Protein AF-A0A960X990-F1 (afdb_monomer_lite)

Sequence (359 aa):
MTSNTTTTAERGLFFRLLLGPISLMGSLSLLILKTPENFFLAPFVMVLGMGLTAFFRLKGLLSSLVLLSALVVYRMLFSDAGSLWFFGAVFTVALSYVITLLTLEDVQEKFSDVKDALFDSFKEKEEKIFEVQEALKSQEKVLELSRVELVSETSKLKSLEAQFSKLSEEKKALEKAFHDRELSLKAWQDKAERFEREKKLETSKLEELYPLIERLEREKDLFENTVSRIQAELEQVQMELEQSQTELKAEKAKPAPEFKPEPAPEEPPKSESEWRRLWGMHRQLREQFEMKSSQLDQARKDLFTYQEEAATLKIALTELESEPAPELKVLTQELESLYKKIDDQEQEIEKLEALVKMD

Secondary structure (DSSP, 8-state):
---SSHHHHHHHHHHHHHHHHHHHHHHHHHHHHH-GGGTTHHHHHHHHHHHHHHHHHHHHHHHHHHHHHHHHHHHHHH--S-HHHHHHHHHHHHHHHHHHHHHHHHHHHHHHHHHHHHHHHHHHHHHHHHHHHHHHHHHHHHHHHHHHHHHHHHHHHHHHHHHHHHHHHHHHHHHHHHHHHHHHHHHHHHHHHHHHHHHHHHHHHHHHHHHHHHHHHHHHHHHHHHHHHHHHHHHHHHHHHHHHHHHHHHHTTS---------------SSHHHHHHHHHHHHHHHHHHHHHHHHHHHHHHHHHHHHHHHHHHHHHHHHHHHS--HHHHHHHHHHHHHHHHHHHHHHHHHHHHHHHTT-

Foldseek 3Di:
DPPDPVVVVVVVLVCLLVPLVVLLVVLLVVCCVPDVPPNPPPNVLLVQLLVLCVPVPPVSLVVSVVSLVVVLVVCVVPDPPDSVVSVVSSVSSSVSSVSNSVSVVVVVVVVVVVVVVVVVVVVVVVVVVVVVVVVVVVVVVVVVVVVVVVVVVVVVVVVVVVVVVVVVVVVVVVVVVVVVVVVVVVVVVVVVVVVVVVVVVVVVVVVVVVVVVVVVVVVVVVVVVVVVVVVVVVVVVVVVVVVVVVVVVVVVPDDDDDDDDDDDPPDDPPDPVVVVVVVVVVVVVVVVVVVVVVVVVVVVVVVVVVVVVVVVVVVVVCVPVVDPPVVVVVVVVVVVVVVVVVVVVVVVVVVVVVVVVVD

pLDDT: mean 86.55, std 14.23, range [29.98, 97.69]

Radius of gyration: 81.34 Å; chains: 1; bounding box: 150×45×220 Å

Structure (mmCIF, N/CA/C/O backbone):
data_AF-A0A960X990-F1
#
_entry.id   AF-A0A960X990-F1
#
loop_
_atom_site.group_PDB
_atom_site.id
_atom_site.type_symbol
_atom_site.label_atom_id
_atom_site.label_alt_id
_atom_site.label_comp_id
_atom_site.label_asym_id
_atom_site.label_entity_id
_atom_site.label_seq_id
_atom_site.pdbx_PDB_ins_code
_atom_site.Cartn_x
_atom_site.Cartn_y
_atom_site.Cartn_z
_atom_site.occupancy
_atom_site.B_iso_or_equiv
_atom_site.auth_seq_id
_atom_site.auth_comp_id
_atom_site.auth_asym_id
_atom_site.auth_atom_id
_atom_site.pdbx_PDB_model_num
ATOM 1 N N . MET A 1 1 ? 26.772 -11.631 -44.159 1.00 50.12 1 MET A N 1
ATOM 2 C CA . MET A 1 1 ? 27.725 -12.440 -44.957 1.00 50.12 1 MET A CA 1
ATOM 3 C C . MET A 1 1 ? 27.628 -12.070 -46.445 1.00 50.12 1 MET A C 1
ATOM 5 O O . MET A 1 1 ? 27.288 -12.907 -47.265 1.00 50.12 1 MET A O 1
ATOM 9 N N . THR A 1 2 ? 27.916 -10.817 -46.813 1.00 46.56 2 THR A N 1
ATOM 10 C CA . THR A 1 2 ? 27.818 -10.316 -48.208 1.00 46.56 2 THR A CA 1
ATOM 11 C C . THR A 1 2 ? 28.996 -9.406 -48.598 1.00 46.56 2 THR A C 1
ATOM 13 O O . THR A 1 2 ? 28.928 -8.689 -49.585 1.00 46.56 2 THR A O 1
ATOM 16 N N . SER A 1 3 ? 30.106 -9.430 -47.852 1.00 51.16 3 SER A N 1
ATOM 17 C CA . SER A 1 3 ? 31.190 -8.439 -47.972 1.00 51.16 3 SER A CA 1
ATOM 18 C C . SER A 1 3 ? 32.367 -8.830 -48.876 1.00 51.16 3 SER A C 1
ATOM 20 O O . SER A 1 3 ? 33.334 -8.080 -48.940 1.00 51.16 3 SER A O 1
ATOM 22 N N . ASN A 1 4 ? 32.350 -9.988 -49.547 1.00 55.00 4 ASN A N 1
ATOM 23 C CA . ASN A 1 4 ? 33.567 -10.492 -50.208 1.00 55.00 4 ASN A CA 1
ATOM 24 C C . ASN A 1 4 ? 33.607 -10.311 -51.737 1.00 55.00 4 ASN A C 1
ATOM 26 O O . ASN A 1 4 ? 34.689 -10.399 -52.314 1.00 55.00 4 ASN A O 1
ATOM 30 N N . THR A 1 5 ? 32.490 -10.014 -52.408 1.00 55.81 5 THR A N 1
ATOM 31 C CA . THR A 1 5 ? 32.428 -9.932 -53.884 1.00 55.81 5 THR A CA 1
ATOM 32 C C . THR A 1 5 ? 32.733 -8.548 -54.465 1.00 55.81 5 THR A C 1
ATOM 34 O O . THR A 1 5 ? 33.064 -8.448 -55.644 1.00 55.81 5 THR A O 1
ATOM 37 N N . THR A 1 6 ? 32.693 -7.478 -53.667 1.00 57.59 6 THR A N 1
ATOM 38 C CA . THR A 1 6 ? 33.015 -6.111 -54.131 1.00 57.59 6 THR A CA 1
ATOM 39 C C . THR A 1 6 ? 34.513 -5.916 -54.385 1.00 57.59 6 THR A C 1
ATOM 41 O O . THR A 1 6 ? 34.917 -5.184 -55.289 1.00 57.59 6 THR A O 1
ATOM 44 N N . THR A 1 7 ? 35.355 -6.670 -53.676 1.00 64.88 7 THR A N 1
ATOM 45 C CA . THR A 1 7 ? 36.812 -6.477 -53.688 1.00 64.88 7 THR A CA 1
ATOM 46 C C . THR A 1 7 ? 37.483 -6.775 -55.035 1.00 64.88 7 THR A C 1
ATOM 48 O O . THR A 1 7 ? 38.516 -6.185 -55.349 1.00 64.88 7 THR A O 1
ATOM 51 N N . THR A 1 8 ? 36.927 -7.657 -55.872 1.00 74.06 8 THR A N 1
ATOM 52 C CA . THR A 1 8 ? 37.526 -8.001 -57.176 1.00 74.06 8 THR A CA 1
ATOM 53 C C . THR A 1 8 ? 37.214 -6.971 -58.261 1.00 74.06 8 THR A C 1
ATOM 55 O O . THR A 1 8 ? 38.082 -6.669 -59.081 1.00 74.06 8 THR A O 1
ATOM 58 N N . ALA A 1 9 ? 36.010 -6.390 -58.255 1.00 73.25 9 ALA A N 1
ATOM 59 C CA . ALA A 1 9 ? 35.611 -5.363 -59.218 1.00 73.25 9 ALA A CA 1
ATOM 60 C C . ALA A 1 9 ? 36.299 -4.015 -58.938 1.00 73.25 9 ALA A C 1
ATOM 62 O O . ALA A 1 9 ? 36.743 -3.339 -59.870 1.00 73.25 9 ALA A O 1
ATOM 63 N N . GLU A 1 10 ? 36.456 -3.661 -57.660 1.00 76.50 10 GLU A N 1
ATOM 64 C CA . GLU A 1 10 ? 37.167 -2.453 -57.222 1.00 76.50 10 GLU A CA 1
ATOM 65 C C . GLU A 1 10 ? 38.654 -2.494 -57.597 1.00 76.50 10 GLU A C 1
ATOM 67 O O . GLU A 1 10 ? 39.193 -1.521 -58.128 1.00 76.50 10 GLU A O 1
ATOM 72 N N . ARG A 1 11 ? 39.310 -3.653 -57.426 1.00 81.81 11 ARG A N 1
ATOM 73 C CA . ARG A 1 11 ? 40.708 -3.853 -57.848 1.00 81.81 11 ARG A CA 1
ATOM 74 C C . ARG A 1 11 ? 40.893 -3.673 -59.355 1.00 81.81 11 ARG A C 1
ATOM 76 O O . ARG A 1 11 ? 41.873 -3.063 -59.779 1.00 81.81 11 ARG A O 1
ATOM 83 N N . GLY A 1 12 ? 39.951 -4.169 -60.159 1.00 83.81 12 GLY A N 1
ATOM 84 C CA . GLY A 1 12 ? 39.981 -4.002 -61.614 1.00 83.81 12 GLY A CA 1
ATOM 85 C C . GLY A 1 12 ? 39.850 -2.540 -62.048 1.00 83.81 12 GLY A C 1
ATOM 86 O O . GLY A 1 12 ? 40.519 -2.114 -62.987 1.00 83.81 12 GLY A O 1
ATOM 87 N N . LEU A 1 13 ? 39.033 -1.755 -61.345 1.00 82.69 13 LEU A N 1
ATOM 88 C CA . LEU A 1 13 ? 38.840 -0.336 -61.633 1.00 82.69 13 LEU A CA 1
ATOM 89 C C . LEU A 1 13 ? 40.050 0.507 -61.221 1.00 82.69 13 LEU A C 1
ATOM 91 O O . LEU A 1 13 ? 40.490 1.346 -62.002 1.00 82.69 13 LEU A O 1
ATOM 95 N N . PHE A 1 14 ? 40.647 0.231 -60.059 1.00 84.12 14 PHE A N 1
ATOM 96 C CA . PHE A 1 14 ? 41.876 0.902 -59.632 1.00 84.12 14 PHE A CA 1
ATOM 97 C C . PHE A 1 14 ? 43.037 0.639 -60.603 1.00 84.12 14 PHE A C 1
ATOM 99 O O . PHE A 1 14 ? 43.765 1.558 -60.974 1.00 84.12 14 PHE A O 1
ATOM 106 N N . PHE A 1 15 ? 43.170 -0.601 -61.086 1.00 88.44 15 PHE A N 1
ATOM 107 C CA . PHE A 1 15 ? 44.163 -0.941 -62.106 1.00 88.44 15 PHE A CA 1
ATOM 108 C C . PHE A 1 15 ? 43.931 -0.176 -63.419 1.00 88.44 15 PHE A C 1
ATOM 110 O O . PHE A 1 15 ? 44.877 0.364 -63.990 1.00 88.44 15 PHE A O 1
ATOM 117 N N . ARG A 1 16 ? 42.676 -0.080 -63.881 1.00 85.19 16 ARG A N 1
ATOM 118 C CA . ARG A 1 16 ? 42.318 0.685 -65.088 1.00 85.19 16 ARG A CA 1
ATOM 119 C C . ARG A 1 16 ? 42.603 2.178 -64.926 1.00 85.19 16 ARG A C 1
ATOM 121 O O . ARG A 1 16 ? 43.193 2.766 -65.825 1.00 85.19 16 ARG A O 1
ATOM 128 N N . LEU A 1 17 ? 42.269 2.759 -63.773 1.00 87.62 17 LEU A N 1
ATOM 129 C CA . LEU A 1 17 ? 42.532 4.166 -63.460 1.00 87.62 17 LEU A CA 1
ATOM 130 C C . LEU A 1 17 ? 44.032 4.496 -63.498 1.00 87.62 17 LEU A C 1
ATOM 132 O O . LEU A 1 17 ? 44.421 5.565 -63.961 1.00 87.62 17 LEU A O 1
ATOM 136 N N . LEU A 1 18 ? 44.883 3.572 -63.046 1.00 88.69 18 LEU A N 1
ATOM 137 C CA . LEU A 1 18 ? 46.335 3.746 -63.079 1.00 88.69 18 LEU A CA 1
ATOM 138 C C . LEU A 1 18 ? 46.950 3.499 -64.464 1.00 88.69 18 LEU A C 1
ATOM 140 O O . LEU A 1 18 ? 48.017 4.040 -64.756 1.00 88.69 18 LEU A O 1
ATOM 144 N N . LEU A 1 19 ? 46.297 2.720 -65.331 1.00 89.56 19 LEU A N 1
ATOM 145 C CA . LEU A 1 19 ? 46.849 2.306 -66.623 1.00 89.56 19 LEU A CA 1
ATOM 146 C C . LEU A 1 19 ? 47.150 3.494 -67.551 1.00 89.56 19 LEU A C 1
ATOM 148 O O . LEU A 1 19 ? 48.207 3.522 -68.179 1.00 89.56 19 LEU A O 1
ATOM 152 N N . GLY A 1 20 ? 46.253 4.482 -67.614 1.00 87.19 20 GLY A N 1
ATOM 153 C CA . GLY A 1 20 ? 46.433 5.692 -68.426 1.00 87.19 20 GLY A CA 1
ATOM 154 C C . GLY A 1 20 ? 47.652 6.522 -67.995 1.00 87.19 20 GLY A C 1
ATOM 155 O O . GLY A 1 20 ? 48.582 6.684 -68.790 1.00 87.19 20 GLY A O 1
ATOM 156 N N . PRO A 1 21 ? 47.713 6.986 -66.730 1.00 88.88 21 PRO A N 1
ATOM 157 C CA . PRO A 1 21 ? 48.860 7.715 -66.189 1.00 88.88 21 PRO A CA 1
ATOM 158 C C . PRO A 1 21 ? 50.185 6.950 -66.282 1.00 88.88 21 PRO A C 1
ATOM 160 O O . PRO A 1 21 ? 51.203 7.543 -66.632 1.00 88.88 21 PRO A O 1
ATOM 163 N N . ILE A 1 22 ? 50.191 5.638 -66.016 1.00 91.94 22 ILE A N 1
ATOM 164 C CA . ILE A 1 22 ? 51.403 4.811 -66.125 1.00 91.94 22 ILE A CA 1
ATOM 165 C C . ILE A 1 22 ? 51.877 4.727 -67.583 1.00 91.94 22 ILE A C 1
ATOM 167 O O . ILE A 1 22 ? 53.066 4.905 -67.849 1.00 91.94 22 ILE A O 1
ATOM 171 N N . SER A 1 23 ? 50.964 4.509 -68.537 1.00 90.88 23 SER A N 1
ATOM 172 C CA . SER A 1 23 ? 51.288 4.471 -69.972 1.00 90.88 23 SER A CA 1
ATOM 173 C C . SER A 1 23 ? 51.823 5.819 -70.475 1.00 90.88 23 SER A C 1
ATOM 175 O O . SER A 1 23 ? 52.790 5.876 -71.245 1.00 90.88 23 SER A O 1
ATOM 177 N N . LEU A 1 24 ? 51.265 6.921 -69.961 1.00 90.56 24 LEU A N 1
ATOM 178 C CA . LEU A 1 24 ? 51.735 8.275 -70.240 1.00 90.56 24 LEU A CA 1
ATOM 179 C C . LEU A 1 24 ? 53.136 8.512 -69.674 1.00 90.56 24 LEU A C 1
ATOM 181 O O . LEU A 1 24 ? 54.002 8.986 -70.403 1.00 90.56 24 LEU A O 1
ATOM 185 N N . MET A 1 25 ? 53.389 8.142 -68.416 1.00 91.75 25 MET A N 1
ATOM 186 C CA . MET A 1 25 ? 54.716 8.253 -67.795 1.00 91.75 25 MET A CA 1
ATOM 187 C C . MET A 1 25 ? 55.762 7.416 -68.537 1.00 91.75 25 MET A C 1
ATOM 189 O O . MET A 1 25 ? 56.885 7.880 -68.746 1.00 91.75 25 MET A O 1
ATOM 193 N N . GLY A 1 26 ? 55.397 6.219 -69.008 1.00 92.00 26 GLY A N 1
ATOM 194 C CA . GLY A 1 26 ? 56.265 5.396 -69.851 1.00 92.00 26 GLY A CA 1
ATOM 195 C C . GLY A 1 26 ? 56.587 6.072 -71.187 1.00 92.00 26 GLY A C 1
ATOM 196 O O . GLY A 1 26 ? 57.755 6.176 -71.563 1.00 92.00 26 GLY A O 1
ATOM 197 N N . SER A 1 27 ? 55.571 6.608 -71.870 1.00 90.06 27 SER A N 1
ATOM 198 C CA . SER A 1 27 ? 55.740 7.328 -73.142 1.00 90.06 27 SER A CA 1
ATOM 199 C C . SER A 1 27 ? 56.582 8.603 -72.984 1.00 90.06 27 SER A C 1
ATOM 201 O O . SER A 1 27 ? 57.469 8.870 -73.795 1.00 90.06 27 SER A O 1
ATOM 203 N N . LEU A 1 28 ? 56.359 9.354 -71.902 1.00 89.12 28 LEU A N 1
ATOM 204 C CA . LEU A 1 28 ? 57.128 10.543 -71.535 1.00 89.12 28 LEU A CA 1
ATOM 205 C C . LEU A 1 28 ? 58.604 10.203 -71.297 1.00 89.12 28 LEU A C 1
ATOM 207 O O . LEU A 1 28 ? 59.490 10.884 -71.810 1.00 89.12 28 LEU A O 1
ATOM 211 N N . SER A 1 29 ? 58.862 9.119 -70.560 1.00 91.31 29 SER A N 1
ATOM 212 C CA . SER A 1 29 ? 60.217 8.644 -70.262 1.00 91.31 29 SER A CA 1
ATOM 213 C C . SER A 1 29 ? 60.972 8.258 -71.536 1.00 91.31 29 SER A C 1
ATOM 215 O O . SER A 1 29 ? 62.141 8.607 -71.699 1.00 91.31 29 SER A O 1
ATOM 217 N N . LEU A 1 30 ? 60.294 7.589 -72.477 1.00 89.31 30 LEU A N 1
ATOM 218 C CA . LEU A 1 30 ? 60.875 7.224 -73.772 1.00 89.31 30 LEU A CA 1
ATOM 219 C C . LEU A 1 30 ? 61.201 8.454 -74.634 1.00 89.31 30 LEU A C 1
ATOM 221 O O . LEU A 1 30 ? 62.255 8.490 -75.270 1.00 89.31 30 LEU A O 1
ATOM 225 N N . LEU A 1 31 ? 60.332 9.469 -74.636 1.00 86.31 31 LEU A N 1
ATOM 226 C CA . LEU A 1 31 ? 60.563 10.742 -75.333 1.00 86.31 31 LEU A CA 1
ATOM 227 C C . LEU A 1 31 ? 61.761 11.500 -74.771 1.00 86.31 31 LEU A C 1
ATOM 229 O O . LEU A 1 31 ? 62.636 11.922 -75.526 1.00 86.31 31 LEU A O 1
ATOM 233 N N . ILE A 1 32 ? 61.837 11.596 -73.448 1.00 87.69 32 ILE A N 1
ATOM 234 C CA . ILE A 1 32 ? 62.953 12.219 -72.737 1.00 87.69 32 ILE A CA 1
ATOM 235 C C . ILE A 1 32 ? 64.292 11.564 -73.115 1.00 87.69 32 ILE A C 1
ATOM 237 O O . ILE A 1 32 ? 65.262 12.268 -73.392 1.00 87.69 32 ILE A O 1
ATOM 241 N N . LEU A 1 33 ? 64.345 10.230 -73.179 1.00 89.12 33 LEU A N 1
ATOM 242 C CA . LEU A 1 33 ? 65.577 9.494 -73.481 1.00 89.12 33 LEU A CA 1
ATOM 243 C C . LEU A 1 33 ? 66.032 9.617 -74.943 1.00 89.12 33 LEU A C 1
ATOM 245 O O . LEU A 1 33 ? 67.229 9.530 -75.216 1.00 89.12 33 LEU A O 1
ATOM 249 N N . LYS A 1 34 ? 65.106 9.774 -75.897 1.00 87.12 34 LYS A N 1
ATOM 250 C CA . LYS A 1 34 ? 65.424 9.682 -77.332 1.00 87.12 34 LYS A CA 1
ATOM 251 C C . LYS A 1 34 ? 65.634 11.032 -78.019 1.00 87.12 34 LYS A C 1
ATOM 253 O O . LYS A 1 34 ? 66.349 11.072 -79.019 1.00 87.12 34 LYS A O 1
ATOM 258 N N . THR A 1 35 ? 65.030 12.115 -77.528 1.00 80.06 35 THR A N 1
ATOM 259 C CA . THR A 1 35 ? 65.048 13.428 -78.203 1.00 80.06 35 THR A CA 1
ATOM 260 C C . THR A 1 35 ? 65.621 14.540 -77.314 1.00 80.06 35 THR A C 1
ATOM 262 O O . THR A 1 35 ? 64.852 15.321 -76.750 1.00 80.06 35 THR A O 1
ATOM 265 N N . PRO A 1 36 ? 66.959 14.665 -77.200 1.00 73.81 36 PRO A N 1
ATOM 266 C CA . PRO A 1 36 ? 67.586 15.685 -76.353 1.00 73.81 36 PRO A CA 1
ATOM 267 C C . PRO A 1 36 ? 67.404 17.115 -76.888 1.00 73.81 36 PRO A C 1
ATOM 269 O O . PRO A 1 36 ? 67.324 18.057 -76.107 1.00 73.81 36 PRO A O 1
ATOM 272 N N . GLU A 1 37 ? 67.282 17.289 -78.208 1.00 77.19 37 GLU A N 1
ATOM 273 C CA . GLU A 1 37 ? 67.258 18.613 -78.855 1.00 77.19 37 GLU A CA 1
ATOM 274 C C . GLU A 1 37 ? 65.996 19.435 -78.544 1.00 77.19 37 GLU A C 1
ATOM 276 O O . GLU A 1 37 ? 66.050 20.657 -78.549 1.00 77.19 37 GLU A O 1
ATOM 281 N N . ASN A 1 38 ? 64.878 18.777 -78.207 1.00 70.25 38 ASN A N 1
ATOM 282 C CA . ASN A 1 38 ? 63.599 19.412 -77.858 1.00 70.25 38 ASN A CA 1
ATOM 283 C C . ASN A 1 38 ? 63.073 18.906 -76.503 1.00 70.25 38 ASN A C 1
ATOM 285 O O . ASN A 1 38 ? 61.870 18.694 -76.328 1.00 70.25 38 ASN A O 1
ATOM 289 N N . PHE A 1 39 ? 63.984 18.700 -75.549 1.00 76.19 39 PHE A N 1
ATOM 290 C CA . PHE A 1 39 ? 63.713 18.042 -74.268 1.00 76.19 39 PHE A CA 1
ATOM 291 C C . PHE A 1 39 ? 62.542 18.648 -73.481 1.00 76.19 39 PHE A C 1
ATOM 293 O O . PHE A 1 39 ? 61.811 17.919 -72.824 1.00 76.19 39 PHE A O 1
ATOM 300 N N . PHE A 1 40 ? 62.330 19.966 -73.543 1.00 85.62 40 PHE A N 1
ATOM 301 C CA . PHE A 1 40 ? 61.333 20.630 -72.696 1.00 85.62 40 PHE A CA 1
ATOM 302 C C . PHE A 1 40 ? 59.941 20.735 -73.324 1.00 85.62 40 PHE A C 1
ATOM 304 O O . PHE A 1 40 ? 58.943 20.590 -72.622 1.00 85.62 40 PHE A O 1
ATOM 311 N N . LEU A 1 41 ? 59.848 20.975 -74.636 1.00 90.56 41 LEU A N 1
ATOM 312 C CA . LEU A 1 41 ? 58.574 21.342 -75.261 1.00 90.56 41 LEU A CA 1
ATOM 313 C C . LEU A 1 41 ? 57.588 20.167 -75.309 1.00 90.56 41 LEU A C 1
ATOM 315 O O . LEU A 1 41 ? 56.425 20.331 -74.950 1.00 90.56 41 LEU A O 1
ATOM 319 N N . ALA A 1 42 ? 58.042 18.979 -75.725 1.00 89.50 42 ALA A N 1
ATOM 320 C CA . ALA A 1 42 ? 57.160 17.820 -75.850 1.00 89.50 42 ALA A CA 1
ATOM 321 C C . ALA A 1 42 ? 56.636 17.338 -74.482 1.00 89.50 42 ALA A C 1
ATOM 323 O O . ALA A 1 42 ? 55.417 17.262 -74.332 1.00 89.50 42 ALA A O 1
ATOM 324 N N . PRO A 1 43 ? 57.477 17.117 -73.450 1.00 90.94 43 PRO A N 1
ATOM 325 C CA . PRO A 1 43 ? 56.991 16.779 -72.115 1.00 90.94 43 PRO A CA 1
ATOM 326 C C . PRO A 1 43 ? 56.054 17.825 -71.516 1.00 90.94 43 PRO A C 1
ATOM 328 O O . PRO A 1 43 ? 55.056 17.467 -70.894 1.00 90.94 43 PRO A O 1
ATOM 331 N N . PHE A 1 44 ? 56.326 19.113 -71.743 1.00 93.19 44 PHE A N 1
ATOM 332 C CA . PHE A 1 44 ? 55.460 20.186 -71.266 1.00 93.19 44 PHE A CA 1
ATOM 333 C C . PHE A 1 44 ? 54.062 20.118 -71.891 1.00 93.19 44 PHE A C 1
ATOM 335 O O . PHE A 1 44 ? 53.068 20.130 -71.166 1.00 93.19 44 PHE A O 1
ATOM 342 N N . VAL A 1 45 ? 53.971 19.974 -73.219 1.00 94.31 45 VAL A N 1
ATOM 343 C CA . VAL A 1 45 ? 52.686 19.805 -73.923 1.00 94.31 45 VAL A CA 1
ATOM 344 C C . VAL A 1 45 ? 51.952 18.553 -73.435 1.00 94.31 45 VAL A C 1
ATOM 346 O O . VAL A 1 45 ? 50.724 18.554 -73.353 1.00 94.31 45 VAL A O 1
ATOM 349 N N . MET A 1 46 ? 52.685 17.503 -73.059 1.00 93.00 46 MET A N 1
ATOM 350 C CA . MET A 1 46 ? 52.095 16.265 -72.553 1.00 93.00 46 MET A CA 1
ATOM 351 C C . MET A 1 46 ? 51.505 16.402 -71.147 1.00 93.00 46 MET A C 1
ATOM 353 O O . MET A 1 46 ? 50.378 15.989 -70.885 1.00 93.00 46 MET A O 1
ATOM 357 N N . VAL A 1 47 ? 52.234 17.039 -70.233 1.00 93.19 47 VAL A N 1
ATOM 358 C CA . VAL A 1 47 ? 51.729 17.308 -68.880 1.00 93.19 47 VAL A CA 1
ATOM 359 C C . VAL A 1 47 ? 50.560 18.294 -68.928 1.00 93.19 47 VAL A C 1
ATOM 361 O O . VAL A 1 47 ? 49.544 18.081 -68.265 1.00 93.19 47 VAL A O 1
ATOM 364 N N . LEU A 1 48 ? 50.659 19.336 -69.760 1.00 95.56 48 LEU A N 1
ATOM 365 C CA . LEU A 1 48 ? 49.577 20.296 -69.967 1.00 95.56 48 LEU A CA 1
ATOM 366 C C . LEU A 1 48 ? 48.331 19.610 -70.543 1.00 95.56 48 LEU A C 1
ATOM 368 O O . LEU A 1 48 ? 47.226 19.831 -70.053 1.00 95.56 48 LEU A O 1
ATOM 372 N N . GLY A 1 49 ? 48.503 18.748 -71.549 1.00 94.25 49 GLY A N 1
ATOM 373 C CA . GLY A 1 49 ? 47.419 17.973 -72.146 1.00 94.25 49 GLY A CA 1
ATOM 374 C C . GLY A 1 49 ? 46.745 17.044 -71.138 1.00 94.25 49 GLY A C 1
ATOM 375 O O . GLY A 1 49 ? 45.519 17.023 -71.067 1.00 94.25 49 GLY A O 1
ATOM 376 N N . MET A 1 50 ? 47.525 16.368 -70.289 1.00 92.69 50 MET A N 1
ATOM 377 C CA . MET A 1 50 ? 46.993 15.552 -69.194 1.00 92.69 50 MET A CA 1
ATOM 378 C C . MET A 1 50 ? 46.160 16.395 -68.219 1.00 92.69 50 MET A C 1
ATOM 380 O O . MET A 1 50 ? 45.021 16.037 -67.921 1.00 92.69 50 MET A O 1
ATOM 384 N N . GLY A 1 51 ? 46.673 17.550 -67.784 1.00 93.00 51 GLY A N 1
ATOM 385 C CA . GLY A 1 51 ? 45.924 18.479 -66.934 1.00 93.00 51 GLY A CA 1
ATOM 386 C C . GLY A 1 51 ? 44.616 18.934 -67.588 1.00 93.00 51 GLY A C 1
ATOM 387 O O . GLY A 1 51 ? 43.555 18.864 -66.971 1.00 93.00 51 GLY A O 1
ATOM 388 N N . LEU A 1 52 ? 44.660 19.319 -68.867 1.00 94.56 52 LEU A N 1
ATOM 389 C CA . LEU A 1 52 ? 43.469 19.713 -69.620 1.00 94.56 52 LEU A CA 1
ATOM 390 C C . LEU A 1 52 ? 42.450 18.573 -69.716 1.00 94.56 52 LEU A C 1
ATOM 392 O O . LEU A 1 52 ? 41.267 18.816 -69.489 1.00 94.56 52 LEU A O 1
ATOM 396 N N . THR A 1 53 ? 42.885 17.343 -70.007 1.00 93.19 53 THR A N 1
ATOM 397 C CA . THR A 1 53 ? 41.994 16.170 -70.068 1.00 93.19 53 THR A CA 1
ATOM 398 C C . THR A 1 53 ? 41.350 15.861 -68.717 1.00 93.19 53 THR A C 1
ATOM 400 O O . THR A 1 53 ? 40.156 15.573 -68.672 1.00 93.19 53 THR A O 1
ATOM 403 N N . ALA A 1 54 ? 42.094 16.006 -67.617 1.00 89.69 54 ALA A N 1
ATOM 404 C CA . ALA A 1 54 ? 41.582 15.776 -66.271 1.00 89.69 54 ALA A CA 1
ATOM 405 C C . ALA A 1 54 ? 40.539 16.829 -65.853 1.00 89.69 54 ALA A C 1
ATOM 407 O O . ALA A 1 54 ? 39.499 16.476 -65.302 1.00 89.69 54 ALA A O 1
ATOM 408 N N . PHE A 1 55 ? 40.780 18.115 -66.140 1.00 93.19 55 PHE A N 1
ATOM 409 C CA . PHE A 1 55 ? 39.879 19.201 -65.726 1.00 93.19 55 PHE A CA 1
ATOM 410 C C . PHE A 1 55 ? 38.685 19.411 -66.668 1.00 93.19 55 PHE A C 1
ATOM 412 O O . PHE A 1 55 ? 37.567 19.632 -66.208 1.00 93.19 55 PHE A O 1
ATOM 419 N N . PHE A 1 56 ? 38.900 19.356 -67.986 1.00 93.75 56 PHE A N 1
ATOM 420 C CA . PHE A 1 56 ? 37.894 19.727 -68.992 1.00 93.75 56 PHE A CA 1
ATOM 421 C C . PHE A 1 56 ? 37.286 18.529 -69.741 1.00 93.75 56 PHE A C 1
ATOM 423 O O . PHE A 1 56 ? 36.521 18.727 -70.692 1.00 93.75 56 PHE A O 1
ATOM 430 N N . ARG A 1 57 ? 37.602 17.292 -69.331 1.00 91.44 57 ARG A N 1
ATOM 431 C CA . ARG A 1 57 ? 37.067 16.038 -69.895 1.00 91.44 57 ARG A CA 1
ATOM 432 C C . ARG A 1 57 ? 37.205 15.981 -71.423 1.00 91.44 57 ARG A C 1
ATOM 434 O O . ARG A 1 57 ? 38.289 16.233 -71.943 1.00 91.44 57 ARG A O 1
ATOM 441 N N . LEU A 1 58 ? 36.116 15.723 -72.158 1.00 93.12 58 LEU A N 1
ATOM 442 C CA . LEU A 1 58 ? 36.089 15.653 -73.624 1.00 93.12 58 LEU A CA 1
ATOM 443 C C . LEU A 1 58 ? 36.611 16.934 -74.300 1.00 93.12 58 LEU A C 1
ATOM 445 O O . LEU A 1 58 ? 37.364 16.859 -75.269 1.00 93.12 58 LEU A O 1
ATOM 449 N N . LYS A 1 59 ? 36.265 18.118 -73.772 1.00 95.00 59 LYS A N 1
ATOM 450 C CA . LYS A 1 59 ? 36.778 19.399 -74.297 1.00 95.00 59 LYS A CA 1
ATOM 451 C C . LYS A 1 59 ? 38.288 19.514 -74.073 1.00 95.00 59 LYS A C 1
ATOM 453 O O . LYS A 1 59 ? 39.012 19.997 -74.940 1.00 95.00 59 LYS A O 1
ATOM 458 N N . GLY A 1 60 ? 38.751 19.021 -72.927 1.00 94.31 60 GLY A N 1
ATOM 459 C CA . GLY A 1 60 ? 40.164 18.899 -72.588 1.00 94.31 60 GLY A CA 1
ATOM 460 C C . GLY A 1 60 ? 40.916 17.946 -73.510 1.00 94.31 60 GLY A C 1
ATOM 461 O O . GLY A 1 60 ? 41.979 18.304 -74.008 1.00 94.31 60 GLY A O 1
ATOM 462 N N . LEU A 1 61 ? 40.334 16.778 -73.803 1.00 95.44 61 LEU A N 1
ATOM 463 C CA . LEU A 1 61 ? 40.878 15.802 -74.746 1.00 95.44 61 LEU A CA 1
ATOM 464 C C . LEU A 1 61 ? 41.032 16.410 -76.138 1.00 95.44 61 LEU A C 1
ATOM 466 O O . LEU A 1 61 ? 42.132 16.388 -76.682 1.00 95.44 61 LEU A O 1
ATOM 470 N N . LEU A 1 62 ? 39.977 17.018 -76.684 1.00 95.69 62 LEU A N 1
ATOM 471 C CA . LEU A 1 62 ? 40.035 17.671 -77.995 1.00 95.69 62 LEU A CA 1
ATOM 472 C C . LEU A 1 62 ? 41.117 18.760 -78.037 1.00 95.69 62 LEU A C 1
ATOM 474 O O . LEU A 1 62 ? 41.921 18.784 -78.964 1.00 95.69 62 LEU A O 1
ATOM 478 N N . SER A 1 63 ? 41.199 19.600 -77.000 1.00 95.94 63 SER A N 1
ATOM 479 C CA . SER A 1 63 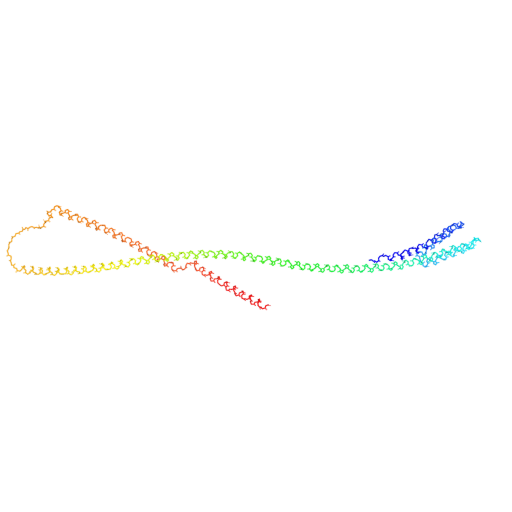? 42.250 20.619 -76.874 1.00 95.94 63 SER A CA 1
ATOM 480 C C . SER A 1 63 ? 43.657 20.001 -76.832 1.00 95.94 63 SER A C 1
ATOM 482 O O . SER A 1 63 ? 44.555 20.425 -77.560 1.00 95.94 63 SER A O 1
ATOM 484 N N . SER A 1 64 ? 43.844 18.934 -76.050 1.00 95.75 64 SER A N 1
ATOM 485 C CA . SER A 1 64 ? 45.123 18.223 -75.941 1.00 95.75 64 SER A CA 1
ATOM 486 C C . SER A 1 64 ? 45.545 17.542 -77.252 1.00 95.75 64 SER A C 1
ATOM 488 O O . SER A 1 64 ? 46.726 17.560 -77.594 1.00 95.75 64 SER A O 1
ATOM 490 N N . LEU A 1 65 ? 44.597 17.008 -78.031 1.00 95.94 65 LEU A N 1
ATOM 491 C CA . LEU A 1 65 ? 44.854 16.405 -79.342 1.00 95.94 65 LEU A CA 1
ATOM 492 C C . LEU A 1 65 ? 45.236 17.457 -80.386 1.00 95.94 65 LEU A C 1
ATOM 494 O O . LEU A 1 65 ? 46.128 17.212 -81.198 1.00 95.94 65 LEU A O 1
ATOM 498 N N . VAL A 1 66 ? 44.611 18.638 -80.344 1.00 96.69 66 VAL A N 1
ATOM 499 C CA . VAL A 1 66 ? 44.995 19.776 -81.194 1.00 96.69 66 VAL A CA 1
ATOM 500 C C . VAL A 1 66 ? 46.419 20.229 -80.864 1.00 96.69 66 VAL A C 1
ATOM 502 O O . VAL A 1 66 ? 47.225 20.401 -81.777 1.00 96.69 66 VAL A O 1
ATOM 505 N N . LEU A 1 67 ? 46.767 20.340 -79.577 1.00 95.88 67 LEU A N 1
ATOM 506 C CA . LEU A 1 67 ? 48.124 20.682 -79.137 1.00 95.88 67 LEU A CA 1
ATOM 507 C C . LEU A 1 67 ? 49.163 19.638 -79.576 1.00 95.88 67 LEU A C 1
ATOM 509 O O . LEU A 1 67 ? 50.224 20.004 -80.080 1.00 95.88 67 LEU A O 1
ATOM 513 N N . LEU A 1 68 ? 48.856 18.344 -79.440 1.00 94.62 68 LEU A N 1
ATOM 514 C CA . LEU A 1 68 ? 49.725 17.266 -79.923 1.00 94.62 68 LEU A CA 1
ATOM 515 C C . LEU A 1 68 ? 49.882 17.293 -81.449 1.00 94.62 68 LEU A C 1
ATOM 517 O O . LEU A 1 68 ? 50.986 17.110 -81.955 1.00 94.62 68 LEU A O 1
ATOM 521 N N . SER A 1 69 ? 48.805 17.565 -82.185 1.00 95.00 69 SER A N 1
ATOM 522 C CA . SER A 1 69 ? 48.843 17.671 -83.648 1.00 95.00 69 SER A CA 1
ATOM 523 C C . SER A 1 69 ? 49.704 18.854 -84.095 1.00 95.00 69 SER A C 1
ATOM 525 O O . SER A 1 69 ? 50.544 18.704 -84.980 1.00 95.00 69 SER A O 1
ATOM 527 N N . ALA A 1 70 ? 49.568 20.008 -83.433 1.00 95.44 70 ALA A N 1
ATOM 528 C CA . ALA A 1 70 ? 50.415 21.175 -83.671 1.00 95.44 70 ALA A CA 1
ATOM 529 C C . ALA A 1 70 ? 51.896 20.872 -83.388 1.00 95.44 70 ALA A C 1
ATOM 531 O O . ALA A 1 70 ? 52.766 21.275 -84.159 1.00 95.44 70 ALA A O 1
ATOM 532 N N . LEU A 1 71 ? 52.184 20.104 -82.332 1.00 93.12 71 LEU A N 1
ATOM 533 C CA . LEU A 1 71 ? 53.537 19.657 -82.001 1.00 93.12 71 LEU A CA 1
ATOM 534 C C . LEU A 1 71 ? 54.122 18.716 -83.072 1.00 93.12 71 LEU A C 1
ATOM 536 O O . LEU A 1 71 ? 55.297 18.843 -83.417 1.00 93.12 71 LEU A O 1
ATOM 540 N N . VAL A 1 72 ? 53.318 17.801 -83.627 1.00 92.62 72 VAL A N 1
ATOM 541 C CA . VAL A 1 72 ? 53.725 16.917 -84.738 1.00 92.62 72 VAL A CA 1
ATOM 542 C C . VAL A 1 72 ? 54.029 17.718 -85.997 1.00 92.62 72 VAL A C 1
ATOM 544 O O . VAL A 1 72 ? 55.086 17.512 -86.589 1.00 92.62 72 VAL A O 1
ATOM 547 N N . VAL A 1 73 ? 53.156 18.656 -86.375 1.00 94.00 73 VAL A N 1
ATOM 548 C CA . VAL A 1 73 ? 53.370 19.533 -87.539 1.00 94.00 73 VAL A CA 1
ATOM 549 C C . VAL A 1 73 ? 54.632 20.373 -87.355 1.00 94.00 73 VAL A C 1
ATOM 551 O O . VAL A 1 73 ? 55.470 20.422 -88.251 1.00 94.00 73 VAL A O 1
ATOM 554 N N . TYR A 1 74 ? 54.813 20.970 -86.173 1.00 92.25 74 TYR A N 1
ATOM 555 C CA . TYR A 1 74 ? 56.027 21.710 -85.836 1.00 92.25 74 TYR A CA 1
ATOM 556 C C . TYR A 1 74 ? 57.273 20.830 -85.993 1.00 92.25 74 TYR A C 1
ATOM 558 O O . TYR A 1 74 ? 58.229 21.221 -86.657 1.00 92.25 74 TYR A O 1
ATOM 566 N N . ARG A 1 75 ? 57.267 19.602 -85.458 1.00 88.94 75 ARG A N 1
ATOM 567 C CA . ARG A 1 75 ? 58.432 18.714 -85.577 1.00 88.94 75 ARG A CA 1
ATOM 568 C C . ARG A 1 75 ? 58.689 18.269 -87.019 1.00 88.94 75 ARG A C 1
ATOM 570 O O . ARG A 1 75 ? 59.852 18.209 -87.399 1.00 88.94 75 ARG A O 1
ATOM 577 N N . MET A 1 76 ? 57.646 17.994 -87.808 1.00 88.75 76 MET A N 1
ATOM 578 C CA . MET A 1 76 ? 57.782 17.628 -89.226 1.00 88.75 76 MET A CA 1
ATOM 579 C C . MET A 1 76 ? 58.382 18.753 -90.076 1.00 88.75 76 MET A C 1
ATOM 581 O O . MET A 1 76 ? 59.112 18.461 -91.014 1.00 88.75 76 MET A O 1
ATOM 585 N N . LEU A 1 77 ? 58.094 20.019 -89.760 1.00 91.38 77 LEU A N 1
ATOM 586 C CA . LEU A 1 77 ? 58.599 21.164 -90.526 1.00 91.38 77 LEU A CA 1
ATOM 587 C C . LEU A 1 77 ? 60.066 21.510 -90.231 1.00 91.38 77 LEU A C 1
ATOM 589 O O . LEU A 1 77 ? 60.734 22.074 -91.090 1.00 91.38 77 LEU A O 1
ATOM 593 N N . PHE A 1 78 ? 60.557 21.210 -89.026 1.00 88.38 78 PHE A N 1
ATOM 594 C CA . PHE A 1 78 ? 61.874 21.662 -88.555 1.00 88.38 78 PHE A CA 1
ATOM 595 C C . PHE A 1 78 ? 62.892 20.528 -88.327 1.00 88.38 78 PHE A C 1
ATOM 597 O O . PHE A 1 78 ? 63.995 20.797 -87.854 1.00 88.38 78 PHE A O 1
ATOM 604 N N . SER A 1 79 ? 62.556 19.261 -88.606 1.00 83.06 79 SER A N 1
ATOM 605 C CA . SER A 1 79 ? 63.458 18.129 -88.348 1.00 83.06 79 SER A CA 1
ATOM 606 C C . SER A 1 79 ? 63.305 16.994 -89.365 1.00 83.06 79 SER A C 1
ATOM 608 O O . SER A 1 79 ? 62.287 16.305 -89.388 1.00 83.06 79 SER A O 1
ATOM 610 N N . ASP A 1 80 ? 64.358 16.749 -90.150 1.00 73.12 80 ASP A N 1
ATOM 611 C CA . ASP A 1 80 ? 64.355 15.760 -91.243 1.00 73.12 80 ASP A CA 1
ATOM 612 C C . ASP A 1 80 ? 64.617 14.308 -90.789 1.00 73.12 80 ASP A C 1
ATOM 614 O O . ASP A 1 80 ? 64.434 13.367 -91.562 1.00 73.12 80 ASP A O 1
ATOM 618 N N . ALA A 1 81 ? 65.008 14.078 -89.528 1.00 70.19 81 ALA A N 1
ATOM 619 C CA . ALA A 1 81 ? 65.368 12.750 -89.022 1.00 70.19 81 ALA A CA 1
ATOM 620 C C . ALA A 1 81 ? 64.451 12.276 -87.876 1.00 70.19 81 ALA A C 1
ATOM 622 O O . ALA A 1 81 ? 64.345 12.912 -86.827 1.00 70.19 81 ALA A O 1
ATOM 623 N N . GLY A 1 82 ? 63.826 11.102 -88.049 1.00 77.94 82 GLY A N 1
ATOM 624 C CA . GLY A 1 82 ? 63.113 10.380 -86.979 1.00 77.94 82 GLY A CA 1
ATOM 625 C C . GLY A 1 82 ? 61.608 10.659 -86.835 1.00 77.94 82 GLY A C 1
ATOM 626 O O . GLY A 1 82 ? 61.028 10.320 -85.801 1.00 77.94 82 GLY A O 1
ATOM 627 N N . SER A 1 83 ? 60.959 11.232 -87.854 1.00 78.69 83 SER A N 1
ATOM 628 C CA . SER A 1 83 ? 59.537 11.625 -87.830 1.00 78.69 83 SER A CA 1
ATOM 629 C C . SER A 1 83 ? 58.571 10.484 -87.475 1.00 78.69 83 SER A C 1
ATOM 631 O O . SER A 1 83 ? 57.642 10.689 -86.695 1.00 78.69 83 SER A O 1
ATOM 633 N N . LEU A 1 84 ? 58.816 9.267 -87.973 1.00 87.31 84 LEU A N 1
ATOM 634 C CA . LEU A 1 84 ? 57.939 8.114 -87.735 1.00 87.31 84 LEU A CA 1
ATOM 635 C C . LEU A 1 84 ? 57.960 7.641 -86.273 1.00 87.31 84 LEU A C 1
ATOM 637 O O . LEU A 1 84 ? 56.918 7.290 -85.723 1.00 87.31 84 LEU A O 1
ATOM 641 N N . TRP A 1 85 ? 59.124 7.680 -85.617 1.00 89.50 85 TRP A N 1
ATOM 642 C CA . TRP A 1 85 ? 59.238 7.310 -84.202 1.00 89.50 85 TRP A CA 1
ATOM 643 C C . TRP A 1 85 ? 58.525 8.325 -83.304 1.00 89.50 85 TRP A C 1
ATOM 645 O O . TRP A 1 85 ? 57.761 7.943 -82.418 1.00 89.50 85 TRP A O 1
ATOM 655 N N . PHE A 1 86 ? 58.717 9.620 -83.576 1.00 88.12 86 PHE A N 1
ATOM 656 C CA . PHE A 1 86 ? 58.038 10.689 -82.845 1.00 88.12 86 PHE A CA 1
ATOM 657 C C . PHE A 1 86 ? 56.518 10.620 -83.021 1.00 88.12 86 PHE A C 1
ATOM 659 O O . PHE A 1 86 ? 55.782 10.748 -82.047 1.00 88.12 86 PHE A O 1
ATOM 666 N N . PHE A 1 87 ? 56.048 10.349 -84.242 1.00 90.81 87 PHE A N 1
ATOM 667 C CA . PHE A 1 87 ? 54.629 10.135 -84.511 1.00 90.81 87 PHE A CA 1
ATOM 668 C C . PHE A 1 87 ? 54.064 8.970 -83.688 1.00 90.81 87 PHE A C 1
ATOM 670 O O . PHE A 1 87 ? 53.021 9.124 -83.058 1.00 90.81 87 PHE A O 1
ATOM 677 N N . GLY A 1 88 ? 54.781 7.842 -83.621 1.00 91.81 88 GLY A N 1
ATOM 678 C CA . GLY A 1 88 ? 54.405 6.708 -82.774 1.00 91.81 88 GLY A CA 1
ATOM 679 C C . GLY A 1 88 ? 54.286 7.085 -81.294 1.00 91.81 88 GLY A C 1
ATOM 680 O O . GLY A 1 88 ? 53.289 6.750 -80.661 1.00 91.81 88 GLY A O 1
ATOM 681 N N . ALA A 1 89 ? 55.247 7.842 -80.758 1.00 90.38 89 ALA A N 1
ATOM 682 C CA . ALA A 1 89 ? 55.223 8.298 -79.366 1.00 90.38 89 ALA A CA 1
ATOM 683 C C . ALA A 1 89 ? 54.101 9.316 -79.080 1.00 90.38 89 ALA A C 1
ATOM 685 O O . ALA A 1 89 ? 53.455 9.264 -78.036 1.00 90.38 89 ALA A O 1
ATOM 686 N N . VAL A 1 90 ? 53.817 10.236 -80.007 1.00 91.12 90 VAL A N 1
ATOM 687 C CA . VAL A 1 90 ? 52.673 11.152 -79.874 1.00 91.12 90 VAL A CA 1
ATOM 688 C C . VAL A 1 90 ? 51.352 10.387 -79.943 1.00 91.12 90 VAL A C 1
ATOM 690 O O . VAL A 1 90 ? 50.433 10.680 -79.180 1.00 91.12 90 VAL A O 1
ATOM 693 N N . PHE A 1 91 ? 51.262 9.374 -80.805 1.00 94.06 91 PHE A N 1
ATOM 694 C CA . PHE A 1 91 ? 50.084 8.523 -80.910 1.00 94.06 91 PHE A CA 1
ATOM 695 C C . PHE A 1 91 ? 49.833 7.716 -79.625 1.00 94.06 91 PHE A C 1
ATOM 697 O O . PHE A 1 91 ? 48.696 7.665 -79.155 1.00 94.06 91 PHE A O 1
ATOM 704 N N . THR A 1 92 ? 50.869 7.148 -78.992 1.00 94.00 92 THR A N 1
ATOM 705 C CA . THR A 1 92 ? 50.711 6.446 -77.702 1.00 94.00 92 THR A CA 1
ATOM 706 C C . THR A 1 92 ? 50.285 7.387 -76.579 1.00 94.00 92 THR A C 1
ATOM 708 O O . THR A 1 92 ? 49.489 7.000 -75.721 1.00 94.00 92 THR A O 1
ATOM 711 N N . VAL A 1 93 ? 50.743 8.640 -76.592 1.00 93.25 93 VAL A N 1
ATOM 712 C CA . VAL A 1 93 ? 50.298 9.658 -75.631 1.00 93.25 93 VAL A CA 1
ATOM 713 C C . VAL A 1 93 ? 48.846 10.063 -75.882 1.00 93.25 93 VAL A C 1
ATOM 715 O O . VAL A 1 93 ? 48.066 10.123 -74.933 1.00 93.25 93 VAL A O 1
ATOM 718 N N . ALA A 1 94 ? 48.447 10.250 -77.142 1.00 94.56 94 ALA A N 1
ATOM 719 C CA . ALA A 1 94 ? 47.055 10.510 -77.504 1.00 94.56 94 ALA A CA 1
ATOM 720 C C . ALA A 1 94 ? 46.126 9.373 -77.037 1.00 94.56 94 ALA A C 1
ATOM 722 O O . ALA A 1 94 ? 45.094 9.635 -76.419 1.00 94.56 94 ALA A O 1
ATOM 723 N N . LEU A 1 95 ? 46.519 8.111 -77.248 1.00 93.81 95 LEU A N 1
ATOM 724 C CA . LEU A 1 95 ? 45.796 6.951 -76.717 1.00 93.81 95 LEU A CA 1
ATOM 725 C C . LEU A 1 95 ? 45.764 6.939 -75.185 1.00 93.81 95 LEU A C 1
ATOM 727 O O . LEU A 1 95 ? 44.732 6.621 -74.599 1.00 93.81 95 LEU A O 1
ATOM 731 N N . SER A 1 96 ? 46.858 7.324 -74.526 1.00 93.19 96 SER A N 1
ATOM 732 C CA . SER A 1 96 ? 46.909 7.409 -73.061 1.00 93.19 96 SER A CA 1
ATOM 733 C C . SER A 1 96 ? 45.919 8.443 -72.514 1.00 93.19 96 SER A C 1
ATOM 735 O O . SER A 1 96 ? 45.292 8.188 -71.485 1.00 93.19 96 SER A O 1
ATOM 737 N N . TYR A 1 97 ? 45.703 9.566 -73.210 1.00 94.25 97 TYR A N 1
ATOM 738 C CA . TYR A 1 97 ? 44.652 10.526 -72.849 1.00 94.25 97 TYR A CA 1
ATOM 739 C C . TYR A 1 97 ? 43.248 9.954 -73.005 1.00 94.25 97 TYR A C 1
ATOM 741 O O . TYR A 1 97 ? 42.423 10.146 -72.117 1.00 94.25 97 TYR A O 1
ATOM 749 N N . VAL A 1 98 ? 42.978 9.233 -74.096 1.00 93.56 98 VAL A N 1
ATOM 750 C CA . VAL A 1 98 ? 41.675 8.584 -74.311 1.00 93.56 98 VAL A CA 1
ATOM 751 C C . VAL A 1 98 ? 41.399 7.562 -73.208 1.00 93.56 98 VAL A C 1
ATOM 753 O O . VAL A 1 98 ? 40.329 7.585 -72.610 1.00 93.56 98 VAL A O 1
ATOM 756 N N . ILE A 1 99 ? 42.382 6.718 -72.875 1.00 91.19 99 ILE A N 1
ATOM 757 C CA . ILE A 1 99 ? 42.267 5.738 -71.784 1.00 91.19 99 ILE A CA 1
ATOM 758 C C . ILE A 1 99 ? 42.031 6.447 -70.442 1.00 91.19 99 ILE A C 1
ATOM 760 O O . ILE A 1 99 ? 41.172 6.035 -69.665 1.00 91.19 99 ILE A O 1
ATOM 764 N N . THR A 1 100 ? 42.755 7.533 -70.169 1.00 90.44 100 THR A N 1
ATOM 765 C CA . THR A 1 100 ? 42.584 8.310 -68.930 1.00 90.44 100 THR A CA 1
ATOM 766 C C . THR A 1 100 ? 41.191 8.943 -68.848 1.00 90.44 100 THR A C 1
ATOM 768 O O . THR A 1 100 ? 40.568 8.902 -67.793 1.00 90.44 100 THR A O 1
ATOM 771 N N . LEU A 1 101 ? 40.660 9.475 -69.953 1.00 92.25 101 LEU A N 1
ATOM 772 C CA . LEU A 1 101 ? 39.313 10.044 -69.984 1.00 92.25 101 LEU A CA 1
ATOM 773 C C . LEU A 1 101 ? 38.238 8.978 -69.736 1.00 92.25 101 LEU A C 1
ATOM 775 O O . LEU A 1 101 ? 37.411 9.161 -68.849 1.00 92.25 101 LEU A O 1
ATOM 779 N N . LEU A 1 102 ? 38.282 7.863 -70.474 1.00 89.31 102 LEU A N 1
ATOM 780 C CA . LEU A 1 102 ? 37.299 6.780 -70.339 1.00 89.31 102 LEU A CA 1
ATOM 781 C C . LEU A 1 102 ? 37.291 6.201 -68.920 1.00 89.31 102 LEU A C 1
ATOM 783 O O . LEU A 1 102 ? 36.240 5.941 -68.349 1.00 89.31 102 LEU A O 1
ATOM 787 N N . THR A 1 103 ? 38.470 6.047 -68.315 1.00 89.31 103 THR A N 1
ATOM 788 C CA . THR A 1 103 ? 38.574 5.533 -66.943 1.00 89.31 103 THR A CA 1
ATOM 789 C C . THR A 1 103 ? 38.058 6.522 -65.905 1.00 89.31 103 THR A C 1
ATOM 791 O O . THR A 1 103 ? 37.433 6.094 -64.940 1.00 89.31 103 THR A O 1
ATOM 794 N N . LEU A 1 104 ? 38.261 7.829 -66.097 1.00 88.50 104 LEU A N 1
ATOM 795 C CA . LEU A 1 104 ? 37.673 8.856 -65.233 1.00 88.50 104 LEU A CA 1
ATOM 796 C C . LEU A 1 104 ? 36.142 8.887 -65.330 1.00 88.50 104 LEU A C 1
ATOM 798 O O . LEU A 1 104 ? 35.488 9.044 -64.300 1.00 88.50 104 LEU A O 1
ATOM 802 N N . GLU A 1 105 ? 35.578 8.718 -66.528 1.00 88.75 105 GLU A N 1
ATOM 803 C CA . GLU A 1 105 ? 34.125 8.640 -66.732 1.00 88.75 105 GLU A CA 1
ATOM 804 C C . GLU A 1 105 ? 33.528 7.409 -66.026 1.00 88.75 105 GLU A C 1
ATOM 806 O O . GLU A 1 105 ? 32.614 7.571 -65.216 1.00 88.75 105 GLU A O 1
ATOM 811 N N . ASP A 1 106 ? 34.128 6.224 -66.202 1.00 86.50 106 ASP A N 1
ATOM 812 C CA . ASP A 1 106 ? 33.723 4.983 -65.516 1.00 86.50 106 ASP A CA 1
ATOM 813 C C . ASP A 1 106 ? 33.776 5.108 -63.977 1.00 86.50 106 ASP A C 1
ATOM 815 O O . ASP A 1 106 ? 32.918 4.586 -63.260 1.00 86.50 106 ASP A O 1
ATOM 819 N N . VAL A 1 107 ? 34.814 5.760 -63.433 1.00 86.44 107 VAL A N 1
ATOM 820 C CA . VAL A 1 107 ? 34.951 5.970 -61.978 1.00 86.44 107 VAL A CA 1
ATOM 821 C C . VAL A 1 107 ? 33.871 6.914 -61.470 1.00 86.44 107 VAL A C 1
ATOM 823 O O . VAL A 1 107 ? 33.321 6.692 -60.393 1.00 86.44 107 VAL A O 1
ATOM 826 N N . GLN A 1 108 ? 33.576 7.971 -62.224 1.00 87.75 108 GLN A N 1
ATOM 827 C CA . GLN A 1 108 ? 32.598 8.966 -61.819 1.00 87.75 108 GLN A CA 1
ATOM 828 C C . GLN A 1 108 ? 31.178 8.394 -61.807 1.00 87.75 108 GLN A C 1
ATOM 830 O O . GLN A 1 108 ? 30.456 8.669 -60.854 1.00 87.75 108 GLN A O 1
ATOM 835 N N . GLU A 1 109 ? 30.803 7.590 -62.807 1.00 87.25 109 GLU A N 1
ATOM 836 C CA . GLU A 1 109 ? 29.498 6.913 -62.863 1.00 87.25 109 GLU A CA 1
ATOM 837 C C . GLU A 1 109 ? 29.303 5.993 -61.650 1.00 87.25 109 GLU A C 1
ATOM 839 O O . GLU A 1 109 ? 28.328 6.117 -60.908 1.00 87.25 109 GLU A O 1
ATOM 844 N N . LYS A 1 110 ? 30.302 5.163 -61.335 1.00 85.81 110 LYS A N 1
ATOM 845 C CA . LYS A 1 110 ? 30.229 4.306 -60.143 1.00 85.81 110 LYS A CA 1
ATOM 846 C C . LYS A 1 110 ? 30.255 5.088 -58.839 1.00 85.81 110 LYS A C 1
ATOM 848 O O . LYS A 1 110 ? 29.677 4.649 -57.850 1.00 85.81 110 LYS A O 1
ATOM 853 N N . PHE A 1 111 ? 30.942 6.228 -58.801 1.00 84.19 111 PHE A N 1
ATOM 854 C CA . PHE A 1 111 ? 30.930 7.086 -57.623 1.00 84.19 111 PHE A CA 1
ATOM 855 C C . PHE A 1 111 ? 29.558 7.735 -57.418 1.00 84.19 111 PHE A C 1
ATOM 857 O O . PHE A 1 111 ? 29.133 7.845 -56.270 1.00 84.19 111 PHE A O 1
ATOM 864 N N . SER A 1 112 ? 28.848 8.125 -58.487 1.00 85.69 112 SER A N 1
ATOM 865 C CA . SER A 1 112 ? 27.443 8.538 -58.371 1.00 85.69 112 SER A CA 1
ATOM 866 C C . SER A 1 112 ? 26.568 7.400 -57.859 1.00 85.69 112 SER A C 1
ATOM 868 O O . SER A 1 112 ? 25.876 7.615 -56.872 1.00 85.69 112 SER A O 1
ATOM 870 N N . ASP A 1 113 ? 26.694 6.186 -58.401 1.00 86.31 113 ASP A N 1
ATOM 871 C CA . ASP A 1 113 ? 25.891 5.040 -57.951 1.00 86.31 113 ASP A CA 1
ATOM 872 C C . ASP A 1 113 ? 26.123 4.719 -56.467 1.00 86.31 113 ASP A C 1
ATOM 874 O O . ASP A 1 113 ? 25.184 4.480 -55.710 1.00 86.31 113 ASP A O 1
ATOM 878 N N . VAL A 1 114 ? 27.384 4.743 -56.017 1.00 84.56 114 VAL A N 1
ATOM 879 C CA . VAL A 1 114 ? 27.731 4.527 -54.604 1.00 84.56 114 VAL A CA 1
ATOM 880 C C . VAL A 1 114 ? 27.216 5.667 -53.733 1.00 84.56 114 VAL A C 1
ATOM 882 O O . VAL A 1 114 ? 26.736 5.419 -52.629 1.00 84.56 114 VAL A O 1
ATOM 885 N N . LYS A 1 115 ? 27.310 6.915 -54.199 1.00 86.88 115 LYS A N 1
ATOM 886 C CA . LYS A 1 115 ? 26.806 8.075 -53.462 1.00 86.88 115 LYS A CA 1
ATOM 887 C C . LYS A 1 115 ? 25.288 8.005 -53.298 1.00 86.88 115 LYS A C 1
ATOM 889 O O . LYS A 1 115 ? 24.811 8.249 -52.192 1.00 86.88 115 LYS A O 1
ATOM 894 N N . ASP A 1 116 ? 24.567 7.648 -54.353 1.00 90.38 116 ASP A N 1
ATOM 895 C CA . ASP A 1 116 ? 23.111 7.525 -54.339 1.00 90.38 116 ASP A CA 1
ATOM 896 C C . ASP A 1 116 ? 22.686 6.349 -53.448 1.00 90.38 116 ASP A C 1
ATOM 898 O O . ASP A 1 116 ? 21.877 6.535 -52.544 1.00 90.38 116 ASP A O 1
ATOM 902 N N . ALA A 1 117 ? 23.348 5.190 -53.556 1.00 89.12 117 ALA A N 1
ATOM 903 C CA . ALA A 1 117 ? 23.106 4.053 -52.663 1.00 89.12 117 ALA A CA 1
ATOM 904 C C . ALA A 1 117 ? 23.408 4.372 -51.185 1.00 89.12 117 ALA A C 1
ATOM 906 O O . ALA A 1 117 ? 22.686 3.937 -50.285 1.00 89.12 117 ALA A O 1
ATOM 907 N N . LEU A 1 118 ? 24.469 5.139 -50.906 1.00 88.50 118 LEU A N 1
ATOM 908 C CA . LEU A 1 118 ? 24.776 5.599 -49.551 1.00 88.50 118 LEU A CA 1
ATOM 909 C C . LEU A 1 118 ? 23.710 6.565 -49.040 1.00 88.50 118 LEU A C 1
ATOM 911 O O . LEU A 1 118 ? 23.305 6.440 -47.884 1.00 88.50 118 LEU A O 1
ATOM 915 N N . PHE A 1 119 ? 23.250 7.492 -49.879 1.00 92.44 119 PHE A N 1
ATOM 916 C CA . PHE A 1 119 ? 22.206 8.446 -49.528 1.00 92.44 119 PHE A CA 1
ATOM 917 C C . PHE A 1 119 ? 20.872 7.745 -49.251 1.00 92.44 119 PHE A C 1
ATOM 919 O O . PHE A 1 119 ? 20.252 8.017 -48.224 1.00 92.44 119 PHE A O 1
ATOM 926 N N . ASP A 1 120 ? 20.489 6.774 -50.079 1.00 92.88 120 ASP A N 1
ATOM 927 C CA . ASP A 1 120 ? 19.301 5.946 -49.862 1.00 92.88 120 ASP A CA 1
ATOM 928 C C . ASP A 1 120 ? 19.417 5.137 -48.565 1.00 92.88 120 ASP A C 1
ATOM 930 O O . ASP A 1 120 ? 18.496 5.135 -47.748 1.00 92.88 120 ASP A O 1
ATOM 934 N N . SER A 1 121 ? 20.584 4.535 -48.300 1.00 91.50 121 SER A N 1
ATOM 935 C CA . SER A 1 121 ? 20.822 3.809 -47.045 1.00 91.50 121 SER A CA 1
ATOM 936 C C . SER A 1 121 ? 20.797 4.721 -45.812 1.00 91.50 121 SER A C 1
ATOM 938 O O . SER A 1 121 ? 20.426 4.290 -44.718 1.00 91.50 121 SER A O 1
ATOM 940 N N . PHE A 1 122 ? 21.210 5.983 -45.968 1.00 91.12 122 PHE A N 1
ATOM 941 C CA . PHE A 1 122 ? 21.170 6.980 -44.906 1.00 91.12 122 PHE A CA 1
ATOM 942 C C . PHE A 1 122 ? 19.729 7.405 -44.632 1.00 91.12 122 PHE A C 1
ATOM 944 O O . PHE A 1 122 ? 19.317 7.413 -43.476 1.00 91.12 122 PHE A O 1
ATOM 951 N N . LYS A 1 123 ? 18.951 7.655 -45.689 1.00 93.69 123 LYS A N 1
ATOM 952 C CA . LYS A 1 123 ? 17.532 8.002 -45.606 1.00 93.69 123 LYS A CA 1
ATOM 953 C C . LYS A 1 123 ? 16.706 6.887 -44.958 1.00 93.69 123 LYS A C 1
ATOM 955 O O . LYS A 1 123 ? 15.917 7.165 -44.064 1.00 93.69 123 LYS A O 1
ATOM 960 N N . GLU A 1 124 ? 16.948 5.627 -45.326 1.00 94.38 124 GLU A N 1
ATOM 961 C CA . GLU A 1 124 ? 16.296 4.467 -44.695 1.00 94.38 124 GLU A CA 1
ATOM 962 C C . GLU A 1 124 ? 16.635 4.369 -43.196 1.00 94.38 124 GLU A C 1
ATOM 964 O O . GLU A 1 124 ? 15.779 4.068 -42.363 1.00 94.38 124 GLU A O 1
ATOM 969 N N . LYS A 1 125 ? 17.893 4.628 -42.814 1.00 92.81 125 LYS A N 1
ATOM 970 C CA . LYS A 1 125 ? 18.293 4.639 -41.399 1.00 92.81 125 LYS A CA 1
ATOM 971 C C . LYS A 1 125 ? 17.694 5.815 -40.634 1.00 92.81 125 LYS A C 1
ATOM 973 O O . LYS A 1 125 ? 17.353 5.640 -39.469 1.00 92.81 125 LYS A O 1
ATOM 978 N N . GLU A 1 126 ? 17.580 6.981 -41.258 1.00 93.50 126 GLU A N 1
ATOM 979 C CA . GLU A 1 126 ? 16.955 8.165 -40.668 1.00 93.50 126 GLU A CA 1
ATOM 980 C C . GLU A 1 126 ? 15.463 7.926 -40.397 1.00 93.50 126 GLU A C 1
ATOM 982 O O . GLU A 1 126 ? 14.995 8.203 -39.294 1.00 93.50 126 GLU A O 1
ATOM 987 N N . GLU A 1 127 ? 14.753 7.302 -41.341 1.00 94.88 127 GLU A N 1
ATOM 988 C CA . GLU A 1 127 ? 13.357 6.881 -41.172 1.00 94.88 127 GLU A CA 1
ATOM 989 C C . GLU A 1 127 ? 13.209 5.878 -40.017 1.00 94.88 127 GLU A C 1
ATOM 991 O O . GLU A 1 127 ? 12.407 6.094 -39.111 1.00 94.88 127 GLU A O 1
ATOM 996 N N . LYS A 1 128 ? 14.073 4.855 -39.943 1.00 94.69 128 LYS A N 1
ATOM 997 C CA . LYS A 1 128 ? 14.078 3.904 -38.813 1.00 94.69 128 LYS A CA 1
ATOM 998 C C . LYS A 1 128 ? 14.385 4.566 -37.471 1.00 94.69 128 LYS A C 1
ATOM 1000 O O . LYS A 1 128 ? 13.824 4.175 -36.451 1.00 94.69 128 LYS A O 1
ATOM 1005 N N . ILE A 1 129 ? 15.285 5.551 -37.433 1.00 94.19 129 ILE A N 1
ATOM 1006 C CA . ILE A 1 129 ? 15.571 6.310 -36.206 1.00 94.19 129 ILE A CA 1
ATOM 1007 C C . ILE A 1 129 ? 14.331 7.096 -35.778 1.00 94.19 129 ILE A C 1
ATOM 1009 O O . ILE A 1 129 ? 14.019 7.122 -34.587 1.00 94.19 129 ILE A O 1
ATOM 1013 N N . PHE A 1 130 ? 13.617 7.699 -36.728 1.00 95.25 130 PHE A N 1
ATOM 1014 C CA . PHE A 1 130 ? 12.380 8.419 -36.451 1.00 95.25 130 PHE A CA 1
ATOM 1015 C C . PHE A 1 130 ? 11.288 7.486 -35.904 1.00 95.25 130 PHE A C 1
ATOM 1017 O O . PHE A 1 130 ? 10.731 7.772 -34.845 1.00 95.25 130 PHE A O 1
ATOM 1024 N N . GLU A 1 131 ? 11.059 6.335 -36.543 1.00 95.75 131 GLU A N 1
ATOM 1025 C CA . GLU A 1 131 ? 10.104 5.318 -36.074 1.00 95.75 131 GLU A CA 1
ATOM 1026 C C . GLU A 1 131 ? 10.433 4.830 -34.655 1.00 95.75 131 GLU A C 1
ATOM 1028 O O . GLU A 1 131 ? 9.555 4.740 -33.796 1.00 95.75 131 GLU A O 1
ATOM 1033 N N . VAL A 1 132 ? 11.713 4.563 -34.368 1.00 95.00 132 VAL A N 1
ATOM 1034 C CA . VAL A 1 132 ? 12.154 4.139 -33.030 1.00 95.00 132 VAL A CA 1
ATOM 1035 C C . VAL A 1 132 ? 11.956 5.250 -31.997 1.00 95.00 132 VAL A C 1
ATOM 1037 O O . VAL A 1 132 ? 11.541 4.967 -30.873 1.00 95.00 132 VAL A O 1
ATOM 1040 N N . GLN A 1 133 ? 12.213 6.514 -32.346 1.00 95.50 133 GLN A N 1
ATOM 1041 C CA . GLN A 1 133 ? 11.962 7.646 -31.448 1.00 95.50 133 GLN A CA 1
ATOM 1042 C C . GLN A 1 133 ? 10.471 7.837 -31.158 1.00 95.50 133 GLN A C 1
ATOM 1044 O O . GLN A 1 133 ? 10.104 8.152 -30.024 1.00 95.50 133 GLN A O 1
ATOM 1049 N N . GLU A 1 134 ? 9.607 7.653 -32.154 1.00 96.06 134 GLU A N 1
ATOM 1050 C CA . GLU A 1 134 ? 8.158 7.727 -31.973 1.00 96.06 134 GLU A CA 1
ATOM 1051 C C . GLU A 1 134 ? 7.641 6.571 -31.106 1.00 96.06 134 GLU A C 1
ATOM 1053 O O . GLU A 1 134 ? 6.901 6.802 -30.144 1.00 96.06 134 GLU A O 1
ATOM 1058 N N . ALA A 1 135 ? 8.116 5.347 -31.358 1.00 95.75 135 ALA A N 1
ATOM 1059 C CA . ALA A 1 135 ? 7.811 4.185 -30.531 1.00 95.75 135 ALA A CA 1
ATOM 1060 C C . ALA A 1 135 ? 8.260 4.390 -29.074 1.00 95.75 135 ALA A C 1
ATOM 1062 O O . ALA A 1 135 ? 7.484 4.133 -28.152 1.00 95.75 135 ALA A O 1
ATOM 1063 N N . LEU A 1 136 ? 9.462 4.928 -28.850 1.00 95.69 136 LEU A N 1
ATOM 1064 C CA . LEU A 1 136 ? 9.986 5.212 -27.511 1.00 95.69 136 LEU A CA 1
ATOM 1065 C C . LEU A 1 136 ? 9.136 6.262 -26.783 1.00 95.69 136 LEU A C 1
ATOM 1067 O O . LEU A 1 136 ? 8.733 6.033 -25.644 1.00 95.69 136 LEU A O 1
ATOM 1071 N N . LYS A 1 137 ? 8.754 7.352 -27.460 1.00 96.88 137 LYS A N 1
ATOM 1072 C CA . LYS A 1 137 ? 7.830 8.358 -26.902 1.00 96.88 137 LYS A CA 1
ATOM 1073 C C . LYS A 1 137 ? 6.461 7.769 -26.558 1.00 96.88 137 LYS A C 1
ATOM 1075 O O . LYS A 1 137 ? 5.841 8.178 -25.578 1.00 96.88 137 LYS A O 1
ATOM 1080 N N . SER A 1 138 ? 5.959 6.834 -27.365 1.00 95.50 138 SER A N 1
ATOM 1081 C CA . SER A 1 138 ? 4.691 6.155 -27.078 1.00 95.50 138 SER A CA 1
ATOM 1082 C C . SER A 1 138 ? 4.794 5.265 -25.832 1.00 95.50 138 SER A C 1
ATOM 1084 O O . SER A 1 138 ? 3.904 5.306 -24.983 1.00 95.50 138 SER A O 1
ATOM 1086 N N . GLN A 1 139 ? 5.908 4.543 -25.661 1.00 94.62 139 GLN A N 1
ATOM 1087 C CA . GLN A 1 139 ? 6.162 3.726 -24.472 1.00 94.62 139 GLN A CA 1
ATOM 1088 C C . GLN A 1 139 ? 6.335 4.574 -23.211 1.00 94.62 139 GLN A C 1
ATOM 1090 O O . GLN A 1 139 ? 5.792 4.213 -22.170 1.00 94.62 139 GLN A O 1
ATOM 1095 N N . GLU A 1 140 ? 7.022 5.717 -23.297 1.00 95.94 140 GLU A N 1
ATOM 1096 C CA . GLU A 1 140 ? 7.150 6.655 -22.173 1.00 95.94 140 GLU A CA 1
ATOM 1097 C C . GLU A 1 140 ? 5.781 7.123 -21.667 1.00 95.94 140 GLU A C 1
ATOM 1099 O O . GLU A 1 140 ? 5.537 7.099 -20.462 1.00 95.94 140 GLU A O 1
ATOM 1104 N N . LYS A 1 141 ? 4.849 7.451 -22.573 1.00 95.81 141 LYS A N 1
ATOM 1105 C CA . LYS A 1 141 ? 3.473 7.826 -22.201 1.00 95.81 141 LYS A CA 1
ATOM 1106 C C . LYS A 1 141 ? 2.715 6.686 -21.519 1.00 95.81 141 LYS A C 1
ATOM 1108 O O . LYS A 1 141 ? 2.007 6.925 -20.546 1.00 95.81 141 LYS A O 1
ATOM 1113 N N . VAL A 1 142 ? 2.856 5.452 -22.008 1.00 96.88 142 VAL A N 1
ATOM 1114 C CA . VAL A 1 142 ? 2.220 4.273 -21.390 1.00 96.88 142 VAL A CA 1
ATOM 1115 C C . VAL A 1 142 ? 2.775 4.029 -19.983 1.00 96.88 142 VAL A C 1
ATOM 1117 O O . VAL A 1 142 ? 2.010 3.784 -19.052 1.00 96.88 142 VAL A O 1
ATOM 1120 N N . LEU A 1 143 ? 4.094 4.149 -19.806 1.00 95.56 143 LEU A N 1
ATOM 1121 C CA . LEU A 1 143 ? 4.736 4.029 -18.496 1.00 95.56 143 LEU A CA 1
ATOM 1122 C C . LEU A 1 143 ? 4.311 5.149 -17.539 1.00 95.56 143 LEU A C 1
ATOM 1124 O O . LEU A 1 143 ? 4.120 4.896 -16.350 1.00 95.56 143 LEU A O 1
ATOM 1128 N N . GLU A 1 144 ? 4.134 6.372 -18.037 1.00 96.19 144 GLU A N 1
ATOM 1129 C CA . GLU A 1 144 ? 3.654 7.499 -17.237 1.00 96.19 144 GLU A CA 1
ATOM 1130 C C . GLU A 1 144 ? 2.215 7.280 -16.748 1.00 96.19 144 GLU A C 1
ATOM 1132 O O . GLU A 1 144 ? 1.946 7.462 -15.559 1.00 96.19 144 GLU A O 1
ATOM 1137 N N . LEU A 1 145 ? 1.317 6.800 -17.616 1.00 96.44 145 LEU A N 1
ATOM 1138 C CA . LEU A 1 145 ? -0.054 6.440 -17.234 1.00 96.44 145 LEU A CA 1
ATOM 1139 C C . LEU A 1 145 ? -0.075 5.331 -16.175 1.00 96.44 145 LEU A C 1
ATOM 1141 O O . LEU A 1 145 ? -0.701 5.497 -15.128 1.00 96.44 145 LEU A O 1
ATOM 1145 N N . SER A 1 146 ? 0.687 4.254 -16.387 1.00 94.19 146 SER A N 1
ATOM 1146 C CA . SER A 1 146 ? 0.795 3.157 -15.416 1.00 94.19 146 SER A CA 1
ATOM 1147 C C . SER A 1 146 ? 1.356 3.630 -14.068 1.00 94.19 146 SER A C 1
ATOM 1149 O O . SER A 1 146 ? 0.900 3.203 -13.007 1.00 94.19 146 SER A O 1
ATOM 1151 N N . ARG A 1 147 ? 2.303 4.577 -14.071 1.00 95.75 147 ARG A N 1
ATOM 1152 C CA . ARG A 1 147 ? 2.833 5.177 -12.839 1.00 95.75 147 ARG A CA 1
ATOM 1153 C C . ARG A 1 147 ? 1.766 5.966 -12.081 1.00 95.75 147 ARG A C 1
ATOM 1155 O O . ARG A 1 147 ? 1.718 5.879 -10.854 1.00 95.75 147 ARG A O 1
ATOM 1162 N N . VAL A 1 148 ? 0.932 6.736 -12.779 1.00 96.25 148 VAL A N 1
ATOM 1163 C CA . VAL A 1 148 ? -0.177 7.483 -12.161 1.00 96.25 148 VAL A CA 1
ATOM 1164 C C . VAL A 1 148 ? -1.205 6.523 -11.557 1.00 96.25 148 VAL A C 1
ATOM 1166 O O . VAL A 1 148 ? -1.625 6.726 -10.415 1.00 96.25 148 VAL A O 1
ATOM 1169 N N . GLU A 1 149 ? -1.551 5.449 -12.268 1.00 97.12 149 GLU A N 1
ATOM 1170 C CA . GLU A 1 149 ? -2.450 4.401 -11.770 1.00 97.12 149 GLU A CA 1
ATOM 1171 C C . GLU A 1 149 ? -1.898 3.741 -10.501 1.00 97.12 149 GLU A C 1
ATOM 1173 O O . GLU A 1 149 ? -2.586 3.737 -9.479 1.00 97.12 149 GLU A O 1
ATOM 1178 N N . LEU A 1 150 ? -0.630 3.312 -10.503 1.00 96.19 150 LEU A N 1
ATOM 1179 C CA . LEU A 1 150 ? 0.028 2.718 -9.332 1.00 96.19 150 LEU A CA 1
ATOM 1180 C C . LEU A 1 150 ? 0.046 3.662 -8.123 1.00 96.19 150 LEU A C 1
ATOM 1182 O O . LEU A 1 150 ? -0.169 3.230 -6.988 1.00 96.19 150 LEU A O 1
ATOM 1186 N N . VAL A 1 151 ? 0.271 4.962 -8.334 1.00 96.44 151 VAL A N 1
ATOM 1187 C CA . VAL A 1 151 ? 0.204 5.961 -7.252 1.00 96.44 151 VAL A CA 1
ATOM 1188 C C . VAL A 1 151 ? -1.219 6.069 -6.695 1.00 96.44 151 VAL A C 1
ATOM 1190 O O . VAL A 1 151 ? -1.391 6.165 -5.476 1.00 96.44 151 VAL A O 1
ATOM 1193 N N . SER A 1 152 ? -2.236 6.014 -7.558 1.00 95.81 152 SER A N 1
ATOM 1194 C CA . SER A 1 152 ? -3.643 6.040 -7.146 1.00 95.81 152 SER A CA 1
ATOM 1195 C C . SER A 1 152 ? -4.065 4.775 -6.384 1.00 95.81 152 SER A C 1
ATOM 1197 O O . SER A 1 152 ? -4.802 4.855 -5.405 1.00 95.81 152 SER A O 1
ATOM 1199 N N . GLU A 1 153 ? -3.564 3.601 -6.765 1.00 96.06 153 GLU A N 1
ATOM 1200 C CA . GLU A 1 153 ? -3.813 2.355 -6.034 1.00 96.06 153 GLU A CA 1
ATOM 1201 C C . GLU A 1 153 ? -3.096 2.352 -4.687 1.00 96.06 153 GLU A C 1
ATOM 1203 O O . GLU A 1 153 ? -3.672 1.969 -3.670 1.00 96.06 153 GLU A O 1
ATOM 1208 N N . THR A 1 154 ? -1.869 2.874 -4.646 1.00 95.88 154 THR A N 1
ATOM 1209 C CA . THR A 1 154 ? -1.111 3.013 -3.399 1.00 95.88 154 THR A CA 1
ATOM 1210 C C . THR A 1 154 ? -1.828 3.939 -2.410 1.00 95.88 154 THR A C 1
ATOM 1212 O O . THR A 1 154 ? -1.827 3.674 -1.207 1.00 95.88 154 THR A O 1
ATOM 1215 N N . SER A 1 155 ? -2.465 5.021 -2.876 1.00 93.81 155 SER A N 1
ATOM 1216 C CA . SER A 1 155 ? -3.245 5.903 -1.996 1.00 93.81 155 SER A CA 1
ATOM 1217 C C . SER A 1 155 ? -4.539 5.241 -1.508 1.00 93.81 155 SER A C 1
ATOM 1219 O O . SER A 1 155 ? -4.865 5.367 -0.325 1.00 93.81 155 SER A O 1
ATOM 1221 N N . LYS A 1 156 ? -5.222 4.461 -2.361 1.00 95.75 156 LYS A N 1
ATOM 1222 C CA . LYS A 1 156 ? -6.369 3.628 -1.958 1.00 95.75 156 LYS A CA 1
ATOM 1223 C C . LYS A 1 156 ? -5.972 2.605 -0.892 1.00 95.75 156 LYS A C 1
ATOM 1225 O O . LYS A 1 156 ? -6.629 2.544 0.144 1.00 95.75 156 LYS A O 1
ATOM 1230 N N . LEU A 1 157 ? -4.870 1.877 -1.083 1.00 96.00 157 LEU A N 1
ATOM 1231 C CA . LEU A 1 157 ? -4.366 0.905 -0.106 1.00 96.00 157 LEU A CA 1
ATOM 1232 C C . LEU A 1 157 ? -4.049 1.553 1.245 1.00 96.00 157 LEU A C 1
ATOM 1234 O O . LEU A 1 157 ? -4.473 1.035 2.272 1.00 96.00 157 LEU A O 1
ATOM 1238 N N . LYS A 1 158 ? -3.403 2.726 1.258 1.00 96.19 158 LYS A N 1
ATOM 1239 C CA . LYS A 1 158 ? -3.157 3.482 2.500 1.00 96.19 158 LYS A CA 1
ATOM 1240 C C . LYS A 1 158 ? -4.449 3.891 3.207 1.00 96.19 158 LYS A C 1
ATOM 1242 O O . LYS A 1 158 ? -4.519 3.862 4.433 1.00 96.19 158 LYS A O 1
ATOM 1247 N N . SER A 1 159 ? -5.475 4.282 2.450 1.00 94.69 159 SER A N 1
ATOM 1248 C CA . SER A 1 159 ? -6.779 4.615 3.034 1.00 94.69 159 SER A CA 1
ATOM 1249 C C . SER A 1 159 ? -7.470 3.387 3.636 1.00 94.69 159 SER A C 1
ATOM 1251 O O . SER A 1 159 ? -8.052 3.484 4.714 1.00 94.69 159 SER A O 1
ATOM 1253 N N . LEU A 1 160 ? -7.339 2.226 2.989 1.00 96.31 160 LEU A N 1
ATOM 1254 C CA . LEU A 1 160 ? -7.907 0.961 3.445 1.00 96.31 160 LEU A CA 1
ATOM 1255 C C . LEU A 1 160 ? -7.165 0.425 4.677 1.00 96.31 160 LEU A C 1
ATOM 1257 O O . LEU A 1 160 ? -7.795 -0.037 5.622 1.00 96.31 160 LEU A O 1
ATOM 1261 N N . GLU A 1 161 ? -5.841 0.578 4.727 1.00 96.62 161 GLU A N 1
ATOM 1262 C CA . GLU A 1 161 ? -5.022 0.292 5.910 1.00 96.62 161 GLU A CA 1
ATOM 1263 C C . GLU A 1 161 ? -5.445 1.155 7.110 1.00 96.62 161 GLU A C 1
ATOM 1265 O O . GLU A 1 161 ? -5.601 0.643 8.218 1.00 96.62 161 GLU A O 1
ATOM 1270 N N . ALA A 1 162 ? -5.721 2.445 6.887 1.00 95.81 162 ALA A N 1
ATOM 1271 C CA . ALA A 1 162 ? -6.229 3.341 7.927 1.00 95.81 162 ALA A CA 1
ATOM 1272 C C . ALA A 1 162 ? -7.658 2.993 8.388 1.00 95.81 162 ALA A C 1
ATOM 1274 O O . ALA A 1 162 ? -8.016 3.246 9.537 1.00 95.81 162 ALA A O 1
ATOM 1275 N N . GLN A 1 163 ? -8.496 2.429 7.515 1.00 95.44 163 GLN A N 1
ATOM 1276 C CA . GLN A 1 163 ? -9.803 1.897 7.916 1.00 95.44 163 GLN A CA 1
ATOM 1277 C C . GLN A 1 163 ? -9.648 0.604 8.724 1.00 95.44 163 GLN A C 1
ATOM 1279 O O . GLN A 1 163 ? -10.306 0.437 9.747 1.00 95.44 163 GLN A O 1
ATOM 1284 N N . PHE A 1 164 ? -8.738 -0.282 8.315 1.00 95.88 164 PHE A N 1
ATOM 1285 C CA . PHE A 1 164 ? -8.474 -1.535 9.015 1.00 95.88 164 PHE A CA 1
ATOM 1286 C C . PHE A 1 164 ? -7.891 -1.304 10.414 1.00 95.88 164 PHE A C 1
ATOM 1288 O O . PHE A 1 164 ? -8.271 -1.993 11.360 1.00 95.88 164 PHE A O 1
ATOM 1295 N N . SER A 1 165 ? -7.014 -0.308 10.577 1.00 95.81 165 SER A N 1
ATOM 1296 C CA . SER A 1 165 ? -6.493 0.063 11.895 1.00 95.81 165 SER A CA 1
ATOM 1297 C C . SER A 1 165 ? -7.598 0.580 12.821 1.00 95.81 165 SER A C 1
ATOM 1299 O O . SER A 1 165 ? -7.686 0.114 13.955 1.00 95.81 165 SER A O 1
ATOM 1301 N N . LYS A 1 166 ? -8.503 1.437 12.324 1.00 96.31 166 LYS A N 1
ATOM 1302 C CA . LYS A 1 166 ? -9.685 1.898 13.076 1.00 96.31 166 LYS A CA 1
ATOM 1303 C C . LYS A 1 166 ? -10.598 0.745 13.485 1.00 96.31 166 LYS A C 1
ATOM 1305 O O . LYS A 1 166 ? -10.909 0.613 14.663 1.00 96.31 166 LYS A O 1
ATOM 1310 N N . LEU A 1 167 ? -10.956 -0.138 12.550 1.00 96.06 167 LEU A N 1
ATOM 1311 C CA . LEU A 1 167 ? -11.774 -1.320 12.849 1.00 96.06 167 LEU A CA 1
ATOM 1312 C C . LEU A 1 167 ? -11.087 -2.252 13.855 1.00 96.06 167 LEU A C 1
ATOM 1314 O O . LEU A 1 167 ? -11.740 -2.833 14.720 1.00 96.06 167 LEU A O 1
ATOM 1318 N N . SER A 1 168 ? -9.759 -2.383 13.789 1.00 96.56 168 SER A N 1
ATOM 1319 C CA . SER A 1 168 ? -9.007 -3.160 14.774 1.00 96.56 168 SER A CA 1
ATOM 1320 C C . SER A 1 168 ? -9.034 -2.526 16.168 1.00 96.56 168 SER A C 1
ATOM 1322 O O . SER A 1 168 ? -9.002 -3.268 17.152 1.00 96.56 168 SER A O 1
ATOM 1324 N N . GLU A 1 169 ? -9.039 -1.199 16.277 1.00 97.19 169 GLU A N 1
ATOM 1325 C CA . GLU A 1 169 ? -9.167 -0.490 17.555 1.00 97.19 169 GLU A CA 1
ATOM 1326 C C . GLU A 1 169 ? -10.588 -0.601 18.115 1.00 97.19 169 GLU A C 1
ATOM 1328 O O . GLU A 1 169 ? -10.750 -0.935 19.290 1.00 97.19 169 GLU A O 1
ATOM 1333 N N . GLU A 1 170 ? -11.608 -0.426 17.271 1.00 96.25 170 GLU A N 1
ATOM 1334 C CA . GLU A 1 170 ? -13.019 -0.609 17.632 1.00 96.25 170 GLU A CA 1
ATOM 1335 C C . GLU A 1 170 ? -13.296 -2.036 18.111 1.00 96.25 170 GLU A C 1
ATOM 1337 O O . GLU A 1 170 ? -13.910 -2.227 19.161 1.00 96.25 170 GLU A O 1
ATOM 1342 N N . LYS A 1 171 ? -12.758 -3.050 17.420 1.00 96.19 171 LYS A N 1
ATOM 1343 C CA . LYS A 1 171 ? -12.856 -4.450 17.850 1.00 96.19 171 LYS A CA 1
ATOM 1344 C C . LYS A 1 171 ? -12.251 -4.662 19.239 1.00 96.19 171 LYS A C 1
ATOM 1346 O O . LYS A 1 171 ? -12.881 -5.289 20.085 1.00 96.19 171 LYS A O 1
ATOM 1351 N N . LYS A 1 172 ? -11.059 -4.115 19.504 1.00 97.19 172 LYS A N 1
ATOM 1352 C CA . LYS A 1 172 ? -10.415 -4.212 20.828 1.00 97.19 172 LYS A CA 1
ATOM 1353 C C . LYS A 1 172 ? -11.218 -3.493 21.913 1.00 97.19 172 LYS A C 1
ATOM 1355 O O . LYS A 1 172 ? -11.243 -3.952 23.053 1.00 97.19 172 LYS A O 1
ATOM 1360 N N . ALA A 1 173 ? -11.844 -2.362 21.591 1.00 96.44 173 ALA A N 1
ATOM 1361 C CA . ALA A 1 173 ? -12.718 -1.650 22.519 1.00 96.44 173 ALA A CA 1
ATOM 1362 C C . ALA A 1 173 ? -13.982 -2.468 22.832 1.00 96.44 173 ALA A C 1
ATOM 1364 O O . ALA A 1 173 ? -14.355 -2.591 23.997 1.00 96.44 173 ALA A O 1
ATOM 1365 N N . LEU A 1 174 ? -14.583 -3.091 21.814 1.00 96.56 174 LEU A N 1
ATOM 1366 C CA . LEU A 1 174 ? -15.752 -3.952 21.969 1.00 96.56 174 LEU A CA 1
ATOM 1367 C C . LEU A 1 174 ? -15.434 -5.218 22.779 1.00 96.56 174 LEU A C 1
ATOM 1369 O O . LEU A 1 174 ? -16.205 -5.583 23.660 1.00 96.56 174 LEU A O 1
ATOM 1373 N N . GLU A 1 175 ? -14.284 -5.854 22.539 1.00 96.88 175 GLU A N 1
ATOM 1374 C CA . GLU A 1 175 ? -13.814 -7.009 23.320 1.00 96.88 175 GLU A CA 1
ATOM 1375 C C . GLU A 1 175 ? -13.643 -6.662 24.806 1.00 96.88 175 GLU A C 1
ATOM 1377 O O . GLU A 1 175 ? -14.048 -7.439 25.672 1.00 96.88 175 GLU A O 1
ATOM 1382 N N . LYS A 1 176 ? -13.104 -5.474 25.118 1.00 97.25 176 LYS A N 1
ATOM 1383 C CA . LYS A 1 176 ? -13.017 -4.982 26.502 1.00 97.25 176 LYS A CA 1
ATOM 1384 C C . LYS A 1 176 ? -14.397 -4.750 27.112 1.00 97.25 176 LYS A C 1
ATOM 1386 O O . LYS A 1 176 ? -14.661 -5.256 28.195 1.00 97.25 176 LYS A O 1
ATOM 1391 N N . ALA A 1 177 ? -15.292 -4.065 26.399 1.00 95.69 177 ALA A N 1
ATOM 1392 C CA . ALA A 1 177 ? -16.654 -3.821 26.872 1.00 95.69 177 ALA A CA 1
ATOM 1393 C C . ALA A 1 177 ? -17.427 -5.131 27.114 1.00 95.69 177 ALA A C 1
ATOM 1395 O O . ALA A 1 177 ? -18.184 -5.243 28.079 1.00 95.69 177 ALA A O 1
ATOM 1396 N N . PHE A 1 178 ? -17.215 -6.142 26.268 1.00 96.62 178 PHE A N 1
ATOM 1397 C CA . PHE A 1 178 ? -17.791 -7.470 26.453 1.00 96.62 178 PHE A CA 1
ATOM 1398 C C . PHE A 1 178 ? -17.245 -8.151 27.713 1.00 96.62 178 PHE A C 1
ATOM 1400 O O . PHE A 1 178 ? -18.023 -8.682 28.503 1.00 96.62 178 PHE A O 1
ATOM 1407 N N . HIS A 1 179 ? -15.930 -8.083 27.938 1.00 97.62 179 HIS A N 1
ATOM 1408 C CA . HIS A 1 179 ? -15.302 -8.627 29.141 1.00 97.62 179 HIS A CA 1
ATOM 1409 C C . HIS A 1 179 ? -15.806 -7.945 30.423 1.00 97.62 179 HIS A C 1
ATOM 1411 O O . HIS A 1 179 ? -16.180 -8.626 31.378 1.00 97.62 179 HIS A O 1
ATOM 1417 N N . ASP A 1 180 ? -15.900 -6.614 30.425 1.00 96.56 180 ASP A N 1
ATOM 1418 C CA . ASP A 1 180 ? -16.424 -5.841 31.555 1.00 96.56 180 ASP A CA 1
ATOM 1419 C C . ASP A 1 180 ? -17.890 -6.197 31.838 1.00 96.56 180 ASP A C 1
ATOM 1421 O O . ASP A 1 180 ? -18.295 -6.383 32.991 1.00 96.56 180 ASP A O 1
ATOM 1425 N N . ARG A 1 181 ? -18.693 -6.378 30.781 1.00 95.62 181 ARG A N 1
ATOM 1426 C CA . ARG A 1 181 ? -20.083 -6.821 30.912 1.00 95.62 181 ARG A CA 1
ATOM 1427 C C . ARG A 1 181 ? -20.176 -8.240 31.466 1.00 95.62 181 ARG A C 1
ATOM 1429 O O . ARG A 1 181 ? -21.021 -8.485 32.325 1.00 95.62 181 ARG A O 1
ATOM 1436 N N . GLU A 1 182 ? -19.308 -9.154 31.045 1.00 97.69 182 GLU A N 1
ATOM 1437 C CA . GLU A 1 182 ? -19.248 -10.517 31.584 1.00 97.69 182 GLU A CA 1
ATOM 1438 C C . GLU A 1 182 ? -18.907 -10.518 33.085 1.00 97.69 182 GLU A C 1
ATOM 1440 O O . GLU A 1 182 ? -19.552 -11.219 33.867 1.00 97.69 182 GLU A O 1
ATOM 1445 N N . LEU A 1 183 ? -17.948 -9.687 33.510 1.00 97.44 183 LEU A N 1
ATOM 1446 C CA . LEU A 1 183 ? -17.619 -9.497 34.926 1.00 97.44 183 LEU A CA 1
ATOM 1447 C C . LEU A 1 183 ? -18.804 -8.922 35.710 1.00 97.44 183 LEU A C 1
ATOM 1449 O O . LEU A 1 183 ? -19.116 -9.411 36.797 1.00 97.44 183 LEU A O 1
ATOM 1453 N N . SER A 1 184 ? -19.504 -7.932 35.147 1.00 96.25 184 SER A N 1
ATOM 1454 C CA . SER A 1 184 ? -20.695 -7.355 35.779 1.00 96.25 184 SER A CA 1
ATOM 1455 C C . SER A 1 184 ? -21.812 -8.391 35.944 1.00 96.25 184 SER A C 1
ATOM 1457 O O . SER A 1 184 ? -22.423 -8.473 37.008 1.00 96.25 184 SER A O 1
ATOM 1459 N N . LEU A 1 185 ? -22.040 -9.240 34.934 1.00 96.06 185 LEU A N 1
ATOM 1460 C CA . LEU A 1 185 ? -23.047 -10.298 34.981 1.00 96.06 185 LEU A CA 1
ATOM 1461 C C . LEU A 1 185 ? -22.719 -11.335 36.055 1.00 96.06 185 LEU A C 1
ATOM 1463 O O . LEU A 1 185 ? -23.617 -11.723 36.799 1.00 96.06 185 LEU A O 1
ATOM 1467 N N . LYS A 1 186 ? -21.447 -11.729 36.194 1.00 97.25 186 LYS A N 1
ATOM 1468 C CA . LYS A 1 186 ? -21.002 -12.618 37.281 1.00 97.25 186 LYS A CA 1
ATOM 1469 C C . LYS A 1 186 ? -21.248 -11.995 38.655 1.00 97.25 186 LYS A C 1
ATOM 1471 O O . LYS A 1 186 ? -21.796 -12.654 39.530 1.00 97.25 186 LYS A O 1
ATOM 1476 N N . ALA A 1 187 ? -20.947 -10.707 38.828 1.00 97.12 187 ALA A N 1
ATOM 1477 C CA . ALA A 1 187 ? -21.227 -10.007 40.083 1.00 97.12 187 ALA A CA 1
ATOM 1478 C C . ALA A 1 187 ? -22.735 -9.959 40.410 1.00 97.12 187 ALA A C 1
ATOM 1480 O O . ALA A 1 187 ? -23.127 -10.124 41.567 1.00 97.12 187 ALA A O 1
ATOM 1481 N N . TRP A 1 188 ? -23.593 -9.768 39.402 1.00 96.31 188 TRP A N 1
ATOM 1482 C CA . TRP A 1 188 ? -25.049 -9.828 39.567 1.00 96.31 188 TRP A CA 1
ATOM 1483 C C . TRP A 1 188 ? -25.550 -11.234 39.903 1.00 96.31 188 TRP A C 1
ATOM 1485 O O . TRP A 1 188 ? -26.427 -11.365 40.756 1.00 96.31 188 TRP A O 1
ATOM 1495 N N . GLN A 1 189 ? -24.985 -12.274 39.285 1.00 96.44 189 GLN A N 1
ATOM 1496 C CA . GLN A 1 189 ? -25.283 -13.671 39.616 1.00 96.44 189 GLN A CA 1
ATOM 1497 C C . GLN A 1 189 ? -24.900 -13.986 41.065 1.00 96.44 189 GLN A C 1
ATOM 1499 O O . GLN A 1 189 ? -25.744 -14.457 41.823 1.00 96.44 189 GLN A O 1
ATOM 1504 N N . ASP A 1 190 ? -23.690 -13.616 41.492 1.00 97.69 190 ASP A N 1
ATOM 1505 C CA . ASP A 1 190 ? -23.240 -13.788 42.876 1.00 97.69 190 ASP A CA 1
ATOM 1506 C C . ASP A 1 190 ? -24.158 -13.060 43.869 1.00 97.69 190 ASP A C 1
ATOM 1508 O O . ASP A 1 190 ? -24.468 -13.574 44.947 1.00 97.69 190 ASP A O 1
ATOM 1512 N N . LYS A 1 191 ? -24.615 -11.850 43.521 1.00 96.62 191 LYS A N 1
ATOM 1513 C CA . LYS A 1 191 ? -25.555 -11.079 44.344 1.00 96.62 191 LYS A CA 1
ATOM 1514 C C . LYS A 1 191 ? -26.924 -11.759 44.421 1.00 96.62 191 LYS A C 1
ATOM 1516 O O . LYS A 1 191 ? -27.493 -11.840 45.508 1.00 96.62 191 LYS A O 1
ATOM 1521 N N . ALA A 1 192 ? -27.434 -12.270 43.302 1.00 95.81 192 ALA A N 1
ATOM 1522 C CA . ALA A 1 192 ? -28.689 -13.013 43.261 1.00 95.81 192 ALA A CA 1
ATOM 1523 C C . ALA A 1 192 ? -28.617 -14.291 44.112 1.00 95.81 192 ALA A C 1
ATOM 1525 O O . ALA A 1 192 ? -29.525 -14.549 44.899 1.00 95.81 192 ALA A O 1
ATOM 1526 N N . GLU A 1 193 ? -27.511 -15.038 44.041 1.00 97.56 193 GLU A N 1
ATOM 1527 C CA . GLU A 1 193 ? -27.299 -16.214 44.888 1.00 97.56 193 GLU A CA 1
ATOM 1528 C C . GLU A 1 193 ? -27.256 -15.863 46.378 1.00 97.56 193 GLU A C 1
ATOM 1530 O O . GLU A 1 193 ? -27.801 -16.600 47.202 1.00 97.56 193 GLU A O 1
ATOM 1535 N N . ARG A 1 194 ? -26.613 -14.748 46.754 1.00 96.69 194 ARG A N 1
ATOM 1536 C CA . ARG A 1 194 ? -26.601 -14.276 48.149 1.00 96.69 194 ARG A CA 1
ATOM 1537 C C . ARG A 1 194 ? -28.010 -13.964 48.638 1.00 96.69 194 ARG A C 1
ATOM 1539 O O . ARG A 1 194 ? -28.387 -14.468 49.691 1.00 96.69 194 ARG A O 1
ATOM 1546 N N . PHE A 1 195 ? -28.796 -13.231 47.850 1.00 96.31 195 PHE A N 1
ATOM 1547 C CA . PHE A 1 195 ? -30.191 -12.952 48.188 1.00 96.31 195 PHE A CA 1
ATOM 1548 C C . PHE A 1 195 ? -31.035 -14.222 48.289 1.00 96.31 195 PHE A C 1
ATOM 1550 O O . PHE A 1 195 ? -31.885 -14.327 49.168 1.00 96.31 195 PHE A O 1
ATOM 1557 N N . GLU A 1 196 ? -30.801 -15.220 47.435 1.00 96.94 196 GLU A N 1
ATOM 1558 C CA . GLU A 1 196 ? -31.517 -16.492 47.533 1.00 96.94 196 GLU A CA 1
ATOM 1559 C C . GLU A 1 196 ? -31.171 -17.243 48.830 1.00 96.94 196 GLU A C 1
ATOM 1561 O O . GLU A 1 196 ? -32.054 -17.819 49.469 1.00 96.94 196 GLU A O 1
ATOM 1566 N N . ARG A 1 197 ? -29.902 -17.210 49.257 1.00 96.56 197 ARG A N 1
ATOM 1567 C CA . ARG A 1 197 ? -29.466 -17.786 50.541 1.00 96.56 197 ARG A CA 1
ATOM 1568 C C . ARG A 1 197 ? -30.058 -17.033 51.732 1.00 96.56 197 ARG A C 1
ATOM 1570 O O . ARG A 1 197 ? -30.527 -17.680 52.664 1.00 96.56 197 ARG A O 1
ATOM 1577 N N . GLU A 1 198 ? -30.066 -15.702 51.696 1.00 96.31 198 GLU A N 1
ATOM 1578 C CA . GLU A 1 198 ? -30.683 -14.862 52.732 1.00 96.31 198 GLU A CA 1
ATOM 1579 C C . GLU A 1 198 ? -32.182 -15.134 52.839 1.00 96.31 198 GLU A C 1
ATOM 1581 O O . GLU A 1 198 ? -32.669 -15.435 53.926 1.00 96.31 198 GLU A O 1
ATOM 1586 N N . LYS A 1 199 ? -32.891 -15.166 51.706 1.00 96.44 199 LYS A N 1
ATOM 1587 C CA . LYS A 1 199 ? -34.312 -15.515 51.660 1.00 96.44 199 LYS A CA 1
ATOM 1588 C C . LYS A 1 199 ? -34.574 -16.894 52.266 1.00 96.44 199 LYS A C 1
ATOM 1590 O O . LYS A 1 199 ? -35.497 -17.028 53.059 1.00 96.44 199 LYS A O 1
ATOM 1595 N N . LYS A 1 200 ? -33.762 -17.909 51.939 1.00 96.56 200 LYS A N 1
ATOM 1596 C CA . LYS A 1 200 ? -33.876 -19.260 52.527 1.00 96.56 200 LYS A CA 1
ATOM 1597 C C . LYS A 1 200 ? -33.655 -19.260 54.043 1.00 96.56 200 LYS A C 1
ATOM 1599 O O . LYS A 1 200 ? -34.342 -19.977 54.769 1.00 96.56 200 LYS A O 1
ATOM 1604 N N . LEU A 1 201 ? -32.708 -18.458 54.527 1.00 96.94 201 LEU A N 1
ATOM 1605 C CA . LEU A 1 201 ? -32.452 -18.305 55.957 1.00 96.94 201 LEU A CA 1
ATOM 1606 C C . LEU A 1 201 ? -33.632 -17.622 56.663 1.00 96.94 201 LEU A C 1
ATOM 1608 O O . LEU A 1 201 ? -34.047 -18.067 57.729 1.00 96.94 201 LEU A O 1
ATOM 1612 N N . GLU A 1 202 ? -34.190 -16.564 56.078 1.00 94.94 202 GLU A N 1
ATOM 1613 C CA . GLU A 1 202 ? -35.365 -15.872 56.617 1.00 94.94 202 GLU A CA 1
ATOM 1614 C C . GLU A 1 202 ? -36.612 -16.754 56.613 1.00 94.94 202 GLU A C 1
ATOM 1616 O O . GLU A 1 202 ? -37.336 -16.779 57.607 1.00 94.94 202 GLU A O 1
ATOM 1621 N N . THR A 1 203 ? -36.838 -17.539 55.554 1.00 95.69 203 THR A N 1
ATOM 1622 C CA . THR A 1 203 ? -37.939 -18.511 55.531 1.00 95.69 203 THR A CA 1
ATOM 1623 C C . THR A 1 203 ? -37.762 -19.580 56.607 1.00 95.69 203 THR A C 1
ATOM 1625 O O . THR A 1 203 ? -38.728 -19.892 57.291 1.00 95.69 203 THR A O 1
ATOM 1628 N N . SER A 1 204 ? -36.537 -20.067 56.841 1.00 95.31 204 SER A N 1
ATOM 1629 C CA . SER A 1 204 ? -36.251 -21.002 57.942 1.00 95.31 204 SER A CA 1
ATOM 1630 C C . SER A 1 204 ? -36.533 -20.375 59.312 1.00 95.31 204 SER A C 1
ATOM 1632 O O . SER A 1 204 ? -37.126 -21.019 60.170 1.00 95.31 204 SER A O 1
ATOM 1634 N N . LYS A 1 205 ? -36.156 -19.106 59.526 1.00 95.75 205 LYS A N 1
ATOM 1635 C CA . LYS A 1 205 ? -36.474 -18.381 60.771 1.00 95.75 205 LYS A CA 1
ATOM 1636 C C . LYS A 1 205 ? -37.982 -18.209 60.962 1.00 95.75 205 LYS A C 1
ATOM 1638 O O . LYS A 1 205 ? -38.473 -18.340 62.078 1.00 95.75 205 LYS A O 1
ATOM 1643 N N . LEU A 1 206 ? -38.723 -17.915 59.892 1.00 93.94 206 LEU A N 1
ATOM 1644 C CA . LEU A 1 206 ? -40.186 -17.839 59.934 1.00 93.94 206 LEU A CA 1
ATOM 1645 C C . LEU A 1 206 ? -40.799 -19.193 60.306 1.00 93.94 206 LEU A C 1
ATOM 1647 O O . LEU A 1 206 ? -41.658 -19.244 61.183 1.00 93.94 206 LEU A O 1
ATOM 1651 N N . GLU A 1 207 ? -40.326 -20.280 59.694 1.00 95.75 207 GLU A N 1
ATOM 1652 C CA . GLU A 1 207 ? -40.744 -21.649 60.022 1.00 95.75 207 GLU A CA 1
ATOM 1653 C C . GLU A 1 207 ? -40.465 -22.011 61.491 1.00 95.75 207 GLU A C 1
ATOM 1655 O O . GLU A 1 207 ? -41.293 -22.672 62.114 1.00 95.75 207 GLU A O 1
ATOM 1660 N N . GLU A 1 208 ? -39.365 -21.529 62.081 1.00 95.12 208 GLU A N 1
ATOM 1661 C CA . GLU A 1 208 ? -39.061 -21.690 63.514 1.00 95.12 208 GLU A CA 1
ATOM 1662 C C . GLU A 1 208 ? -39.961 -20.843 64.434 1.00 95.12 208 GLU A C 1
ATOM 1664 O O . GLU A 1 208 ? -40.278 -21.265 65.549 1.00 95.12 208 GLU A O 1
ATOM 1669 N N . LEU A 1 209 ? -40.400 -19.659 63.990 1.00 94.56 209 LEU A N 1
ATOM 1670 C CA . LEU A 1 209 ? -41.271 -18.772 64.772 1.00 94.56 209 LEU A CA 1
ATOM 1671 C C . LEU A 1 209 ? -42.728 -19.251 64.815 1.00 94.56 209 LEU A C 1
ATOM 1673 O O . LEU A 1 209 ? -43.387 -19.076 65.840 1.00 94.56 209 LEU A O 1
ATOM 1677 N N . TYR A 1 210 ? -43.232 -19.887 63.755 1.00 95.31 210 TYR A N 1
ATOM 1678 C CA . TYR A 1 210 ? -44.601 -20.422 63.709 1.00 95.31 210 TYR A CA 1
ATOM 1679 C C . TYR A 1 210 ? -44.982 -21.323 64.903 1.00 95.31 210 TYR A C 1
ATOM 1681 O O . TYR A 1 210 ? -45.989 -21.031 65.554 1.00 95.31 210 TYR A O 1
ATOM 1689 N N . PRO A 1 211 ? -44.214 -22.369 65.269 1.00 95.44 211 PRO A N 1
ATOM 1690 C CA . PRO A 1 211 ? -44.554 -23.217 66.412 1.00 95.44 211 PRO A CA 1
ATOM 1691 C C . PRO A 1 211 ? -44.438 -22.483 67.754 1.00 95.44 211 PRO A C 1
ATOM 1693 O O . PRO A 1 211 ? -45.112 -22.855 68.716 1.00 95.44 211 PRO A O 1
ATOM 1696 N N . LEU A 1 212 ? -43.602 -21.440 67.847 1.00 94.75 212 LEU A N 1
ATOM 1697 C CA . LEU A 1 212 ? -43.519 -20.598 69.044 1.00 94.75 212 LEU A CA 1
ATOM 1698 C C . LEU A 1 212 ? -44.770 -19.733 69.203 1.00 94.75 212 LEU A C 1
ATOM 1700 O O . LEU A 1 212 ? -45.296 -19.645 70.310 1.00 94.75 212 LEU A O 1
ATOM 1704 N N . ILE A 1 213 ? -45.267 -19.146 68.110 1.00 93.69 213 ILE A N 1
ATOM 1705 C CA . ILE A 1 213 ? -46.537 -18.408 68.099 1.00 93.69 213 ILE A CA 1
ATOM 1706 C C . ILE A 1 213 ? -47.677 -19.342 68.508 1.00 93.69 213 ILE A C 1
ATOM 1708 O O . ILE A 1 213 ? -48.417 -19.020 69.432 1.00 93.69 213 ILE A O 1
ATOM 1712 N N . GLU A 1 214 ? -47.758 -20.534 67.913 1.00 96.00 214 GLU A N 1
ATOM 1713 C CA . GLU A 1 214 ? -48.802 -21.511 68.240 1.00 96.00 214 GLU A CA 1
ATOM 1714 C C . GLU A 1 214 ? -48.741 -21.946 69.718 1.00 96.00 214 GLU A C 1
ATOM 1716 O O . GLU A 1 214 ? -49.765 -22.108 70.383 1.00 96.00 214 GLU A O 1
ATOM 1721 N N . ARG A 1 215 ? -47.535 -22.103 70.280 1.00 95.81 215 ARG A N 1
ATOM 1722 C CA . ARG A 1 215 ? -47.354 -22.394 71.708 1.00 95.81 215 ARG A CA 1
ATOM 1723 C C . ARG A 1 215 ? -47.844 -21.248 72.592 1.00 95.81 215 ARG A C 1
ATOM 1725 O O . ARG A 1 215 ? -48.538 -21.510 73.571 1.00 95.81 215 ARG A O 1
ATOM 1732 N N . LEU A 1 216 ? -47.484 -20.010 72.253 1.00 93.75 216 LEU A N 1
ATOM 1733 C CA . LEU A 1 216 ? -47.906 -18.817 72.987 1.00 93.75 216 LEU A CA 1
ATOM 1734 C C . LEU A 1 216 ? -49.422 -18.612 72.915 1.00 93.75 216 LEU A C 1
ATOM 1736 O O . LEU A 1 216 ? -50.017 -18.225 73.915 1.00 93.75 216 LEU A O 1
ATOM 1740 N N . GLU A 1 217 ? -50.057 -18.909 71.780 1.00 95.62 217 GLU A N 1
ATOM 1741 C CA . GLU A 1 217 ? -51.519 -18.883 71.645 1.00 95.62 217 GLU A CA 1
ATOM 1742 C C . GLU A 1 217 ? -52.184 -19.911 72.566 1.00 95.62 217 GLU A C 1
ATOM 1744 O O . GLU A 1 217 ? -53.078 -19.556 73.330 1.00 95.62 217 GLU A O 1
ATOM 1749 N N . ARG A 1 218 ? -51.686 -21.154 72.608 1.00 95.31 218 ARG A N 1
ATOM 1750 C CA . ARG A 1 218 ? -52.201 -22.166 73.549 1.00 95.31 218 ARG A CA 1
ATOM 1751 C C . ARG A 1 218 ? -52.007 -21.758 75.011 1.00 95.31 218 ARG A C 1
ATOM 1753 O O . ARG A 1 218 ? -52.884 -21.994 75.839 1.00 95.31 218 ARG A O 1
ATOM 1760 N N . GLU A 1 219 ? -50.855 -21.181 75.354 1.00 94.12 219 GLU A N 1
ATOM 1761 C CA . GLU A 1 219 ? -50.600 -20.669 76.706 1.00 94.12 219 GLU A CA 1
ATOM 1762 C C . GLU A 1 219 ? -51.547 -19.517 77.049 1.00 94.12 219 GLU A C 1
ATOM 1764 O O . GLU A 1 219 ? -52.107 -19.498 78.145 1.00 94.12 219 GLU A O 1
ATOM 1769 N N . LYS A 1 220 ? -51.783 -18.599 76.108 1.00 94.25 220 LYS A N 1
ATOM 1770 C CA . LYS A 1 220 ? -52.756 -17.516 76.250 1.00 94.25 220 LYS A CA 1
ATOM 1771 C C . LYS A 1 220 ? -54.164 -18.063 76.505 1.00 94.25 220 LYS A C 1
ATOM 1773 O O . LYS A 1 220 ? -54.792 -17.618 77.461 1.00 94.25 220 LYS A O 1
ATOM 1778 N N . ASP A 1 221 ? -54.624 -19.049 75.738 1.00 94.31 221 ASP A N 1
ATOM 1779 C CA . ASP A 1 221 ? -55.943 -19.670 75.928 1.00 94.31 221 ASP A CA 1
ATOM 1780 C C . ASP A 1 221 ? -56.064 -20.343 77.304 1.00 94.31 221 ASP A C 1
ATOM 1782 O O . ASP A 1 221 ? -57.097 -20.259 77.972 1.00 94.31 221 ASP A O 1
ATOM 1786 N N . LEU A 1 222 ? -55.000 -21.002 77.776 1.00 95.50 222 LEU A N 1
ATOM 1787 C CA . LEU A 1 222 ? -54.954 -21.553 79.133 1.00 95.50 222 LEU A CA 1
ATOM 1788 C C . LEU A 1 222 ? -55.048 -20.443 80.184 1.00 95.50 222 LEU A C 1
ATOM 1790 O O . LEU A 1 222 ? -55.821 -20.574 81.134 1.00 95.50 222 LEU A O 1
ATOM 1794 N N . PHE A 1 223 ? -54.305 -19.347 80.011 1.00 93.25 223 PHE A N 1
ATOM 1795 C CA . PHE A 1 223 ? -54.369 -18.200 80.912 1.00 93.25 223 PHE A CA 1
ATOM 1796 C C . PHE A 1 223 ? -55.763 -17.567 80.929 1.00 93.25 223 PHE A C 1
ATOM 1798 O O . PHE A 1 223 ? -56.309 -17.374 82.014 1.00 93.25 223 PHE A O 1
ATOM 1805 N N . GLU A 1 224 ? -56.374 -17.311 79.773 1.00 93.44 224 GLU A N 1
ATOM 1806 C CA . GLU A 1 224 ? -57.741 -16.785 79.675 1.00 93.44 224 GLU A CA 1
ATOM 1807 C C . GLU A 1 224 ? -58.742 -17.700 80.394 1.00 93.44 224 GLU A C 1
ATOM 1809 O O . GLU A 1 224 ? -59.503 -17.223 81.235 1.00 93.44 224 GLU A O 1
ATOM 1814 N N . ASN A 1 225 ? -58.657 -19.020 80.196 1.00 93.44 225 ASN A N 1
ATOM 1815 C CA . ASN A 1 225 ? -59.491 -19.987 80.917 1.00 93.44 225 ASN A CA 1
ATOM 1816 C C . ASN A 1 225 ? -59.284 -19.932 82.440 1.00 93.44 225 ASN A C 1
ATOM 1818 O O . ASN A 1 225 ? -60.251 -19.992 83.204 1.00 93.44 225 ASN A O 1
ATOM 1822 N N . THR A 1 226 ? -58.038 -19.808 82.913 1.00 93.25 226 THR A N 1
ATOM 1823 C CA . THR A 1 226 ? -57.770 -19.672 84.355 1.00 93.25 226 THR A CA 1
ATOM 1824 C C . THR A 1 226 ? -58.295 -18.358 84.921 1.00 93.25 226 THR A C 1
ATOM 1826 O O . THR A 1 226 ? -58.836 -18.357 86.024 1.00 93.25 226 THR A O 1
ATOM 1829 N N . VAL A 1 227 ? -58.194 -17.261 84.167 1.00 91.25 227 VAL A N 1
ATOM 1830 C CA . VAL A 1 227 ? -58.742 -15.958 84.557 1.00 91.25 227 VAL A CA 1
ATOM 1831 C C . VAL A 1 227 ? -60.262 -16.033 84.644 1.00 91.25 227 VAL A C 1
ATOM 1833 O O . VAL A 1 227 ? -60.811 -15.620 85.661 1.00 91.25 227 VAL A O 1
ATOM 1836 N N . SER A 1 228 ? -60.940 -16.622 83.654 1.00 93.12 228 SER A N 1
ATOM 1837 C CA . SER A 1 228 ? -62.393 -16.826 83.696 1.00 93.12 228 SER A CA 1
ATOM 1838 C C . SER A 1 228 ? -62.821 -17.706 84.872 1.00 93.12 228 SER A C 1
ATOM 1840 O O . SER A 1 228 ? -63.822 -17.411 85.522 1.00 93.12 228 SER A O 1
ATOM 1842 N N . ARG A 1 229 ? -62.049 -18.751 85.206 1.00 93.00 229 ARG A N 1
ATOM 1843 C CA . ARG A 1 229 ? -62.322 -19.585 86.386 1.00 93.00 229 ARG A CA 1
ATOM 1844 C C . ARG A 1 229 ? -62.188 -18.793 87.686 1.00 93.00 229 ARG A C 1
ATOM 1846 O O . ARG A 1 229 ? -63.080 -18.859 88.521 1.00 93.00 229 ARG A O 1
ATOM 1853 N N . ILE A 1 230 ? -61.106 -18.027 87.840 1.00 90.88 230 ILE A N 1
ATOM 1854 C CA . ILE A 1 230 ? -60.884 -17.176 89.018 1.00 90.88 230 ILE A CA 1
ATOM 1855 C C . ILE A 1 230 ? -61.970 -16.099 89.119 1.00 90.88 230 ILE A C 1
ATOM 1857 O O . ILE A 1 230 ? -62.426 -15.812 90.218 1.00 90.88 230 ILE A O 1
ATOM 1861 N N . GLN A 1 231 ? -62.411 -15.517 88.001 1.00 92.44 231 GLN A N 1
ATOM 1862 C CA . GLN A 1 231 ? -63.526 -14.566 87.984 1.00 92.44 231 GLN A CA 1
ATOM 1863 C C . GLN A 1 231 ? -64.829 -15.212 88.466 1.00 92.44 231 GLN A C 1
ATOM 1865 O O . GLN A 1 231 ? -65.499 -14.630 89.311 1.00 92.44 231 GLN A O 1
ATOM 1870 N N . ALA A 1 232 ? -65.148 -16.429 88.017 1.00 91.44 232 ALA A N 1
ATOM 1871 C CA . ALA A 1 232 ? -66.323 -17.160 88.490 1.00 91.44 232 ALA A CA 1
ATOM 1872 C C . ALA A 1 232 ? -66.227 -17.529 89.984 1.00 91.44 232 ALA A C 1
ATOM 1874 O O . ALA A 1 232 ? -67.197 -17.372 90.723 1.00 91.44 232 ALA A O 1
ATOM 1875 N N . GLU A 1 233 ? -65.054 -17.975 90.450 1.00 91.38 233 GLU A N 1
ATOM 1876 C CA . GLU A 1 233 ? -64.787 -18.216 91.877 1.00 91.38 233 GLU A CA 1
ATOM 1877 C C . GLU A 1 233 ? -64.946 -16.919 92.692 1.00 91.38 233 GLU A C 1
ATOM 1879 O O . GLU A 1 233 ? -65.535 -16.929 93.772 1.00 91.38 233 GLU A O 1
ATOM 1884 N N . LEU A 1 234 ? -64.477 -15.782 92.167 1.00 90.00 234 LEU A N 1
ATOM 1885 C CA . LEU A 1 234 ? -64.619 -14.470 92.798 1.00 90.00 234 LEU A CA 1
ATOM 1886 C C . LEU A 1 234 ? -66.089 -14.039 92.890 1.00 90.00 234 LEU A C 1
ATOM 1888 O O . LEU A 1 234 ? -66.514 -13.581 93.948 1.00 90.00 234 LEU A O 1
ATOM 1892 N N . GLU A 1 235 ? -66.865 -14.197 91.816 1.00 90.81 235 GLU A N 1
ATOM 1893 C CA . GLU A 1 235 ? -68.308 -13.923 91.798 1.00 90.81 235 GLU A CA 1
ATOM 1894 C C . GLU A 1 235 ? -69.057 -14.816 92.794 1.00 90.81 235 GLU A C 1
ATOM 1896 O O . GLU A 1 235 ? -69.920 -14.339 93.531 1.00 90.81 235 GLU A O 1
ATOM 1901 N N . GLN A 1 236 ? -68.691 -16.098 92.883 1.00 92.00 236 GLN A N 1
ATOM 1902 C CA . GLN A 1 236 ? -69.258 -17.016 93.868 1.00 92.00 236 GLN A CA 1
ATOM 1903 C C . GLN A 1 236 ? -68.956 -16.564 95.301 1.00 92.00 236 GLN A C 1
ATOM 1905 O O . GLN A 1 236 ? -69.871 -16.471 96.117 1.00 92.00 236 GLN A O 1
ATOM 1910 N N . VAL A 1 237 ? -67.699 -16.232 95.604 1.00 87.50 237 VAL A N 1
ATOM 1911 C CA . VAL A 1 237 ? -67.305 -15.733 96.931 1.00 87.50 237 VAL A CA 1
ATOM 1912 C C . VAL A 1 237 ? -67.995 -14.403 97.247 1.00 87.50 237 VAL A C 1
ATOM 1914 O O . VAL A 1 237 ? -68.383 -14.175 98.390 1.00 87.50 237 VAL A O 1
ATOM 1917 N N . GLN A 1 238 ? -68.193 -13.525 96.260 1.00 87.44 238 GLN A N 1
ATOM 1918 C CA . GLN A 1 238 ? -68.974 -12.298 96.438 1.00 87.44 238 GLN A CA 1
ATOM 1919 C C . GLN A 1 238 ? -70.435 -12.603 96.782 1.00 87.44 238 GLN A C 1
ATOM 1921 O O . GLN A 1 238 ? -70.957 -12.009 97.723 1.00 87.44 238 GLN A O 1
ATOM 1926 N N . MET A 1 239 ? -71.072 -13.559 96.098 1.00 87.50 239 MET A N 1
ATOM 1927 C CA . MET A 1 239 ? -72.427 -14.005 96.439 1.00 87.50 239 MET A CA 1
ATOM 1928 C C . MET A 1 239 ? -72.499 -14.615 97.846 1.00 87.50 239 MET A C 1
ATOM 1930 O O . MET A 1 239 ? -73.410 -14.286 98.603 1.00 87.50 239 MET A O 1
ATOM 1934 N N . GLU A 1 240 ? -71.542 -15.465 98.231 1.00 86.44 240 GLU A N 1
ATOM 1935 C CA . GLU A 1 240 ? -71.455 -16.048 99.581 1.00 86.44 240 GLU A CA 1
ATOM 1936 C C . GLU A 1 240 ? -71.244 -14.968 100.655 1.00 86.44 240 GLU A C 1
ATOM 1938 O O . GLU A 1 240 ? -71.834 -15.025 101.739 1.00 86.44 240 GLU A O 1
ATOM 1943 N N . LEU A 1 241 ? -70.441 -13.944 100.353 1.00 84.31 241 LEU A N 1
ATOM 1944 C CA . LEU A 1 241 ? -70.224 -12.797 101.229 1.00 84.31 241 LEU A CA 1
ATOM 1945 C C . LEU A 1 241 ? -71.493 -11.949 101.368 1.00 84.31 241 LEU A C 1
ATOM 1947 O O . LEU A 1 241 ? -71.825 -11.538 102.479 1.00 84.31 241 LEU A O 1
ATOM 1951 N N . GLU A 1 242 ? -72.215 -11.690 100.277 1.00 82.06 242 GLU A N 1
ATOM 1952 C CA . GLU A 1 242 ? -73.502 -10.990 100.307 1.00 82.06 242 GLU A CA 1
ATOM 1953 C C . GLU A 1 242 ? -74.545 -11.777 101.104 1.00 82.06 242 GLU A C 1
ATOM 1955 O O . GLU A 1 242 ? -75.212 -11.197 101.963 1.00 82.06 242 GLU A O 1
ATOM 1960 N N . GLN A 1 243 ? -74.627 -13.097 100.910 1.00 81.12 243 GLN A N 1
ATOM 1961 C CA . GLN A 1 243 ? -75.474 -13.985 101.709 1.00 81.12 243 GLN A CA 1
ATOM 1962 C C . GLN A 1 243 ? -75.110 -13.903 103.194 1.00 81.12 243 GLN A C 1
ATOM 1964 O O . GLN A 1 243 ? -75.967 -13.562 104.008 1.00 81.12 243 GLN A O 1
ATOM 1969 N N . SER A 1 244 ? -73.832 -14.062 103.543 1.00 77.50 244 SER A N 1
ATOM 1970 C CA . SER A 1 244 ? -73.346 -13.945 104.926 1.00 77.50 244 SER A CA 1
ATOM 1971 C C . SER A 1 244 ? -73.618 -12.556 105.523 1.00 77.50 244 SER A C 1
ATOM 1973 O O . SER A 1 244 ? -73.941 -12.423 106.702 1.00 77.50 244 SER A O 1
ATOM 1975 N N . GLN A 1 245 ? -73.537 -11.486 104.725 1.00 75.25 245 GLN A N 1
ATOM 1976 C CA . GLN A 1 245 ? -73.907 -10.138 105.163 1.00 75.25 245 GLN A CA 1
ATOM 1977 C C . GLN A 1 245 ? -75.417 -9.979 105.365 1.00 75.25 245 GLN A C 1
ATOM 1979 O O . GLN A 1 245 ? -75.829 -9.256 106.276 1.00 75.25 245 GLN A O 1
ATOM 1984 N N . THR A 1 246 ? -76.253 -10.617 104.543 1.00 72.62 246 THR A N 1
ATOM 1985 C CA . THR A 1 246 ? -77.708 -10.643 104.757 1.00 72.62 246 THR A CA 1
ATOM 1986 C C . THR A 1 246 ? -78.086 -11.476 105.980 1.00 72.62 246 THR A C 1
ATOM 1988 O O . THR A 1 246 ? -78.943 -11.044 106.750 1.00 72.62 246 THR A O 1
ATOM 1991 N N . GLU A 1 247 ? -77.382 -12.579 106.239 1.00 68.00 247 GLU A N 1
ATOM 1992 C CA . GLU A 1 247 ? -77.520 -13.397 107.447 1.00 68.00 247 GLU A CA 1
ATOM 1993 C C . GLU A 1 247 ? -77.080 -12.626 108.696 1.00 68.00 247 GLU A C 1
ATOM 1995 O O . GLU A 1 247 ? -77.835 -12.558 109.658 1.00 68.00 247 GLU A O 1
ATOM 2000 N N . LEU A 1 248 ? -75.953 -11.906 108.659 1.00 59.06 248 LEU A N 1
ATOM 2001 C CA . LEU A 1 248 ? -75.518 -11.014 109.746 1.00 59.06 248 LEU A CA 1
ATOM 2002 C C . LEU A 1 248 ? -76.488 -9.848 109.990 1.00 59.06 248 LEU A C 1
ATOM 2004 O O . LEU A 1 248 ? -76.635 -9.380 111.121 1.00 59.06 248 LEU A O 1
ATOM 2008 N N . LYS A 1 249 ? -77.157 -9.349 108.945 1.00 58.59 249 LYS A N 1
ATOM 2009 C CA . LYS A 1 249 ? -78.224 -8.344 109.081 1.00 58.59 249 LYS A CA 1
ATOM 2010 C C . LYS A 1 249 ? -79.507 -8.953 109.661 1.00 58.59 249 LYS A C 1
ATOM 2012 O O . LYS A 1 249 ? -80.198 -8.259 110.402 1.00 58.59 249 LYS A O 1
ATOM 2017 N N . ALA A 1 250 ? -79.791 -10.228 109.393 1.00 53.75 250 ALA A N 1
ATOM 2018 C CA . ALA A 1 250 ? -80.897 -10.974 109.995 1.00 53.75 250 ALA A CA 1
ATOM 2019 C C . ALA A 1 250 ? -80.607 -11.390 111.453 1.00 53.75 250 ALA A C 1
ATOM 2021 O O . ALA A 1 250 ? -81.507 -11.393 112.291 1.00 53.75 250 ALA A O 1
ATOM 2022 N N . GLU A 1 251 ? -79.347 -11.667 111.790 1.00 46.47 251 GLU A N 1
ATOM 2023 C CA . GLU A 1 251 ? -78.906 -12.063 113.131 1.00 46.47 251 GLU A CA 1
ATOM 2024 C C . GLU A 1 251 ? -78.781 -10.859 114.086 1.00 46.47 251 GLU A C 1
ATOM 2026 O O . GLU A 1 251 ? -79.016 -10.981 115.289 1.00 46.47 251 GLU A O 1
ATOM 2031 N N . LYS A 1 252 ? -78.563 -9.648 113.552 1.00 45.22 252 LYS A N 1
ATOM 2032 C CA . LYS A 1 252 ? -78.615 -8.374 114.302 1.00 45.22 252 LYS A CA 1
ATOM 2033 C C . LYS A 1 252 ? -80.032 -7.900 114.689 1.00 45.22 252 LYS A C 1
ATOM 2035 O O . LYS A 1 252 ? -80.171 -6.804 115.228 1.00 45.22 252 LYS A O 1
ATOM 2040 N N . ALA A 1 253 ? -81.074 -8.713 114.486 1.00 40.03 253 ALA A N 1
ATOM 2041 C CA . ALA A 1 253 ? -82.459 -8.424 114.888 1.00 40.03 253 ALA A CA 1
ATOM 2042 C C . ALA A 1 253 ? -82.887 -9.058 116.238 1.00 40.03 253 ALA A C 1
ATOM 2044 O O . ALA A 1 253 ? -84.083 -9.176 116.512 1.00 40.03 253 ALA A O 1
ATOM 2045 N N . LYS A 1 254 ? -81.943 -9.450 117.111 1.00 35.50 254 LYS A N 1
ATOM 2046 C CA . LYS A 1 254 ? -82.215 -9.861 118.507 1.00 35.50 254 LYS A CA 1
ATOM 2047 C C . LYS A 1 254 ? -81.432 -8.988 119.509 1.00 35.50 254 LYS A C 1
ATOM 2049 O O . LYS A 1 254 ? -80.263 -8.702 119.258 1.00 35.50 254 LYS A O 1
ATOM 2054 N N . PRO A 1 255 ? -82.058 -8.525 120.613 1.00 35.00 255 PRO A N 1
ATOM 2055 C CA . PRO A 1 255 ? -81.501 -7.481 121.475 1.00 35.00 255 PRO A CA 1
ATOM 2056 C C . PRO A 1 255 ? -80.463 -8.012 122.483 1.00 35.00 255 PRO A C 1
ATOM 2058 O O . PRO A 1 255 ? -80.533 -9.155 122.928 1.00 35.00 255 PRO A O 1
ATOM 2061 N N . ALA A 1 256 ? -79.512 -7.134 122.813 1.00 35.81 256 ALA A N 1
ATOM 2062 C CA . ALA A 1 256 ? -78.278 -7.340 123.581 1.00 35.81 256 ALA A CA 1
ATOM 2063 C C . ALA A 1 256 ? -78.454 -7.750 125.062 1.00 35.81 256 ALA A C 1
ATOM 2065 O O . ALA A 1 256 ? -79.516 -7.529 125.647 1.00 35.81 256 ALA A O 1
ATOM 2066 N N . PRO A 1 257 ? -77.363 -8.225 125.703 1.00 34.56 257 PRO A N 1
ATOM 2067 C CA . PRO A 1 257 ? -76.836 -7.439 126.826 1.00 34.56 257 PRO A CA 1
ATOM 2068 C C . PRO A 1 257 ? -75.292 -7.307 126.886 1.00 34.56 257 PRO A C 1
ATOM 2070 O O . PRO A 1 257 ? -74.545 -8.236 126.604 1.00 34.56 257 PRO A O 1
ATOM 2073 N N . GLU A 1 258 ? -74.876 -6.099 127.281 1.00 30.72 258 GLU A N 1
ATOM 2074 C CA . GLU A 1 258 ? -73.769 -5.696 128.177 1.00 30.72 258 GLU A CA 1
ATOM 2075 C C . GLU A 1 258 ? -72.317 -6.246 128.070 1.00 30.72 258 GLU A C 1
ATOM 2077 O O . GLU A 1 258 ? -71.996 -7.355 128.476 1.00 30.72 258 GLU A O 1
ATOM 2082 N N . PHE A 1 259 ? -71.422 -5.290 127.757 1.00 29.98 259 PHE A N 1
ATOM 2083 C CA . PHE A 1 259 ? -70.174 -4.930 128.474 1.00 29.98 259 PHE A CA 1
ATOM 2084 C C . PHE A 1 259 ? -68.878 -5.764 128.292 1.00 29.98 259 PHE A C 1
ATOM 2086 O O . PHE A 1 259 ? -68.684 -6.785 128.944 1.00 29.98 259 PHE A O 1
ATOM 2093 N N . LYS A 1 260 ? -67.900 -5.215 127.539 1.00 30.66 260 LYS A N 1
ATOM 2094 C CA . LYS A 1 260 ? -66.553 -4.757 127.999 1.00 30.66 260 LYS A CA 1
ATOM 2095 C C . LYS A 1 260 ? -65.685 -4.278 126.809 1.00 30.66 260 LYS A C 1
ATOM 2097 O O . LYS A 1 260 ? -65.715 -4.926 125.768 1.00 30.66 260 LYS A O 1
ATOM 2102 N N . PRO A 1 261 ? -64.910 -3.181 126.935 1.00 52.84 261 PRO A N 1
ATOM 2103 C CA . PRO A 1 261 ? -64.007 -2.706 125.887 1.00 52.84 261 PRO A CA 1
ATOM 2104 C C . PRO A 1 261 ? -62.603 -3.306 126.059 1.00 52.84 261 PRO A C 1
ATOM 2106 O O . PRO A 1 261 ? -61.981 -3.090 127.094 1.00 52.84 261 PRO A O 1
ATOM 2109 N N . GLU A 1 262 ? -62.099 -4.030 125.058 1.00 36.19 262 GLU A N 1
ATOM 2110 C CA . GLU A 1 262 ? -60.683 -4.422 124.939 1.00 36.19 262 GLU A CA 1
ATOM 2111 C C . GLU A 1 262 ? -60.407 -5.022 123.540 1.00 36.19 262 GLU A C 1
ATOM 2113 O O . GLU A 1 262 ? -61.349 -5.426 122.860 1.00 36.19 262 GLU A O 1
ATOM 2118 N N . PRO A 1 263 ? -59.150 -5.066 123.070 1.00 41.78 263 PRO A N 1
ATOM 2119 C CA . PRO A 1 263 ? -58.465 -3.992 122.360 1.00 41.78 263 PRO A CA 1
ATOM 2120 C C . PRO A 1 263 ? -58.199 -4.361 120.885 1.00 41.78 263 PRO A C 1
ATOM 2122 O O . PRO A 1 263 ? -58.470 -5.470 120.431 1.00 41.78 263 PRO A O 1
ATOM 2125 N N . ALA A 1 264 ? -57.663 -3.409 120.120 1.00 53.19 264 ALA A N 1
ATOM 2126 C CA . ALA A 1 264 ? -57.210 -3.619 118.748 1.00 53.19 264 ALA A CA 1
ATOM 2127 C C . ALA A 1 264 ? -56.267 -4.838 118.628 1.00 53.19 264 ALA A C 1
ATOM 2129 O O . ALA A 1 264 ? -55.342 -4.951 119.437 1.00 53.19 264 ALA A O 1
ATOM 2130 N N . PRO A 1 265 ? -56.418 -5.708 117.609 1.00 43.31 265 PRO A N 1
ATOM 2131 C CA . PRO A 1 265 ? -55.393 -6.683 117.281 1.00 43.31 265 PRO A CA 1
ATOM 2132 C C . PRO A 1 265 ? -54.268 -5.970 116.521 1.00 43.31 265 PRO A C 1
ATOM 2134 O O . PRO A 1 265 ? -54.144 -6.058 115.302 1.00 43.31 265 PRO A O 1
ATOM 2137 N N . GLU A 1 266 ? -53.432 -5.253 117.268 1.00 48.75 266 GLU A N 1
ATOM 2138 C CA . GLU A 1 266 ? -52.003 -5.222 116.978 1.00 48.75 266 GLU A CA 1
ATOM 2139 C C . GLU A 1 266 ? -51.441 -6.595 117.373 1.00 48.75 266 GLU A C 1
ATOM 2141 O O . GLU A 1 266 ? -50.986 -6.804 118.495 1.00 48.75 266 GLU A O 1
ATOM 2146 N N . GLU A 1 267 ? -51.491 -7.563 116.460 1.00 44.09 267 GLU A N 1
ATOM 2147 C CA . GLU A 1 267 ? -50.580 -8.705 116.523 1.00 44.09 267 GLU A CA 1
ATOM 2148 C C . GLU A 1 267 ? -49.459 -8.483 115.499 1.00 44.09 267 GLU A C 1
ATOM 2150 O O . GLU A 1 267 ? -49.633 -8.776 114.314 1.00 44.09 267 GLU A O 1
ATOM 2155 N N . PRO A 1 268 ? -48.288 -7.957 115.910 1.00 55.44 268 PRO A N 1
ATOM 2156 C CA . PRO A 1 268 ? -47.060 -8.232 115.177 1.00 55.44 268 PRO A CA 1
ATOM 2157 C C . PRO A 1 268 ? -46.826 -9.757 115.176 1.00 55.44 268 PRO A C 1
ATOM 2159 O O . PRO A 1 268 ? -47.119 -10.415 116.180 1.00 55.44 268 PRO A O 1
ATOM 2162 N N . PRO A 1 269 ? -46.308 -10.345 114.081 1.00 47.03 269 PRO A N 1
ATOM 2163 C CA . PRO A 1 269 ? -46.107 -11.788 113.981 1.00 47.03 269 PRO A CA 1
ATOM 2164 C C . PRO A 1 269 ? -45.275 -12.297 115.165 1.00 47.03 269 PRO A C 1
ATOM 2166 O O . PRO A 1 269 ? -44.202 -11.772 115.472 1.00 47.03 269 PRO A O 1
ATOM 2169 N N . LYS A 1 270 ? -45.799 -13.323 115.845 1.00 50.44 270 LYS A N 1
ATOM 2170 C CA . LYS A 1 270 ? -45.321 -13.867 117.130 1.00 50.44 270 LYS A CA 1
ATOM 2171 C C . LYS A 1 270 ? -44.053 -14.721 117.022 1.00 50.44 270 LYS A C 1
ATOM 2173 O O . LYS A 1 270 ? -43.732 -15.491 117.925 1.00 50.44 270 LYS A O 1
ATOM 2178 N N . SER A 1 271 ? -43.260 -14.531 115.974 1.00 58.84 271 SER A N 1
ATOM 2179 C CA . SER A 1 271 ? -41.858 -14.921 115.996 1.00 58.84 271 SER A CA 1
ATOM 2180 C C . SER A 1 271 ? -41.025 -13.949 115.166 1.00 58.84 271 SER A C 1
ATOM 2182 O O . SER A 1 271 ? -41.366 -13.588 114.039 1.00 58.84 271 SER A O 1
ATOM 2184 N N . GLU A 1 272 ? -39.887 -13.531 115.717 1.00 63.91 272 GLU A N 1
ATOM 2185 C CA . GLU A 1 272 ? -38.898 -12.710 115.010 1.00 63.91 272 GLU A CA 1
ATOM 2186 C C . GLU A 1 272 ? -38.466 -13.366 113.680 1.00 63.91 272 GLU A C 1
ATOM 2188 O O . GLU A 1 272 ? -38.056 -12.687 112.739 1.00 63.91 272 GLU A O 1
ATOM 2193 N N . SER A 1 273 ? -38.609 -14.692 113.570 1.00 70.56 273 SER A N 1
ATOM 2194 C CA . SER A 1 273 ? -38.360 -15.456 112.350 1.00 70.56 273 SER A CA 1
ATOM 2195 C C . SER A 1 273 ? -39.443 -15.272 111.279 1.00 70.56 273 SER A C 1
ATOM 2197 O O . SER A 1 273 ? -39.090 -15.176 110.105 1.00 70.56 273 SER A O 1
ATOM 2199 N N . GLU A 1 274 ? -40.726 -15.154 111.630 1.00 71.75 274 GLU A N 1
ATOM 2200 C CA . GLU A 1 274 ? -41.806 -14.879 110.668 1.00 71.75 274 GLU A CA 1
ATOM 2201 C C . GLU A 1 274 ? -41.737 -13.458 110.108 1.00 71.75 274 GLU A C 1
ATOM 2203 O O . GLU A 1 274 ? -41.878 -13.280 108.898 1.00 71.75 274 GLU A O 1
ATOM 2208 N N . TRP A 1 275 ? -41.424 -12.459 110.943 1.00 74.56 275 TRP A N 1
ATOM 2209 C CA . TRP A 1 275 ? -41.224 -11.083 110.470 1.00 74.56 275 TRP A CA 1
ATOM 2210 C C . TRP A 1 275 ? -40.013 -11.001 109.532 1.00 74.56 275 TRP A C 1
ATOM 2212 O O . TRP A 1 275 ? -40.106 -10.453 108.434 1.00 74.56 275 TRP A O 1
ATOM 2222 N N . ARG A 1 276 ? -38.885 -11.628 109.901 1.00 78.69 276 ARG A N 1
ATOM 2223 C CA . ARG A 1 276 ? -37.696 -11.709 109.032 1.00 78.69 276 ARG A CA 1
ATOM 2224 C C . ARG A 1 276 ? -37.984 -12.459 107.728 1.00 78.69 276 ARG A C 1
ATOM 2226 O O . ARG A 1 276 ? -37.473 -12.057 106.685 1.00 78.69 276 ARG A O 1
ATOM 2233 N N . ARG A 1 277 ? -38.819 -13.505 107.755 1.00 82.00 277 ARG A N 1
ATOM 2234 C CA . ARG A 1 277 ? -39.234 -14.251 106.556 1.00 82.00 277 ARG A CA 1
ATOM 2235 C C . ARG A 1 277 ? -40.130 -13.415 105.644 1.00 82.00 277 ARG A C 1
ATOM 2237 O O . ARG A 1 277 ? -39.859 -13.350 104.448 1.00 82.00 277 ARG A O 1
ATOM 2244 N N . LEU A 1 278 ? -41.154 -12.756 106.188 1.00 79.06 278 LEU A N 1
ATOM 2245 C CA . LEU A 1 278 ? -42.047 -11.874 105.430 1.00 79.06 278 LEU A CA 1
ATOM 2246 C C . LEU A 1 278 ? -41.295 -10.678 104.847 1.00 79.06 278 LEU A C 1
ATOM 2248 O O . LEU A 1 278 ? -41.483 -10.347 103.681 1.00 79.06 278 LEU A O 1
ATOM 2252 N N . TRP A 1 279 ? -40.384 -10.077 105.612 1.00 81.69 279 TRP A N 1
ATOM 2253 C CA . TRP A 1 279 ? -39.543 -8.992 105.115 1.00 81.69 279 TRP A CA 1
ATOM 2254 C C . TRP A 1 279 ? -38.550 -9.464 104.053 1.00 81.69 279 TRP A C 1
ATOM 2256 O O . TRP A 1 279 ? -38.344 -8.772 103.059 1.00 81.69 279 TRP A O 1
ATOM 2266 N N . GLY A 1 280 ? -37.987 -10.666 104.213 1.00 86.44 280 GLY A N 1
ATOM 2267 C CA . GLY A 1 280 ? -37.165 -11.317 103.194 1.00 86.44 280 GLY A CA 1
ATOM 2268 C C . GLY A 1 280 ? -37.933 -11.549 101.891 1.00 86.44 280 GLY A C 1
ATOM 2269 O O . GLY A 1 280 ? -37.437 -11.195 100.826 1.00 86.44 280 GLY A O 1
ATOM 2270 N N . MET A 1 281 ? -39.170 -12.049 101.971 1.00 85.25 281 MET A N 1
ATOM 2271 C CA . MET A 1 281 ? -40.045 -12.214 100.806 1.00 85.25 281 MET A CA 1
ATOM 2272 C C . MET A 1 281 ? -40.433 -10.876 100.175 1.00 85.25 281 MET A C 1
ATOM 2274 O O . MET A 1 281 ? -40.353 -10.737 98.960 1.00 85.25 281 MET A O 1
ATOM 2278 N N . HIS A 1 282 ? -40.813 -9.875 100.972 1.00 91.25 282 HIS A N 1
ATOM 2279 C CA . HIS A 1 282 ? -41.145 -8.541 100.469 1.00 91.25 282 HIS A CA 1
ATOM 2280 C C . HIS A 1 282 ? -39.942 -7.893 99.771 1.00 91.25 282 HIS A C 1
ATOM 2282 O O . HIS A 1 282 ? -40.084 -7.281 98.715 1.00 91.25 282 HIS A O 1
ATOM 2288 N N . ARG A 1 283 ? -38.738 -8.054 100.332 1.00 91.31 283 ARG A N 1
ATOM 2289 C CA . ARG A 1 283 ? -37.493 -7.593 99.716 1.00 91.31 283 ARG A CA 1
ATOM 2290 C C . ARG A 1 283 ? -37.216 -8.311 98.395 1.00 91.31 283 ARG A C 1
ATOM 2292 O O . ARG A 1 283 ? -36.944 -7.635 97.413 1.00 91.31 283 ARG A O 1
ATOM 2299 N N . GLN A 1 284 ? -37.349 -9.637 98.349 1.00 91.56 284 GLN A N 1
ATOM 2300 C CA . GLN A 1 284 ? -37.190 -10.413 97.112 1.00 91.56 284 GLN A CA 1
ATOM 2301 C 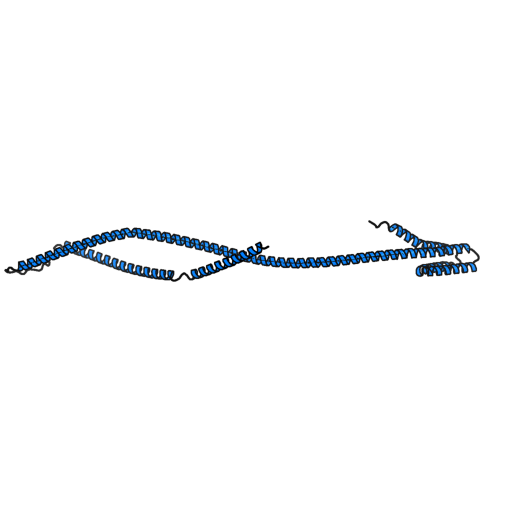C . GLN A 1 284 ? -38.209 -10.011 96.041 1.00 91.56 284 GLN A C 1
ATOM 2303 O O . GLN A 1 284 ? -37.845 -9.840 94.884 1.00 91.56 284 GLN A O 1
ATOM 2308 N N . LEU A 1 285 ? -39.476 -9.818 96.419 1.00 90.31 285 LEU A N 1
ATOM 2309 C CA . LEU A 1 285 ? -40.521 -9.327 95.518 1.00 90.31 285 LEU A CA 1
ATOM 2310 C C . LEU A 1 285 ? -40.175 -7.941 94.980 1.00 90.31 285 LEU A C 1
ATOM 2312 O O . LEU A 1 285 ? -40.277 -7.716 93.779 1.00 90.31 285 LEU A O 1
ATOM 2316 N N . ARG A 1 286 ? -39.714 -7.029 95.839 1.00 92.69 286 ARG A N 1
ATOM 2317 C CA . ARG A 1 286 ? -39.280 -5.694 95.421 1.00 92.69 286 ARG A CA 1
ATOM 2318 C C . ARG A 1 286 ? -38.098 -5.756 94.454 1.00 92.69 286 ARG A C 1
ATOM 2320 O O . ARG A 1 286 ? -38.158 -5.117 93.412 1.00 92.69 286 ARG A O 1
ATOM 2327 N N . GLU A 1 287 ? -37.081 -6.562 94.756 1.00 91.56 287 GLU A N 1
ATOM 2328 C CA . GLU A 1 287 ? -35.925 -6.784 93.875 1.00 91.56 287 GLU A CA 1
ATOM 2329 C C . GLU A 1 287 ? -36.365 -7.384 92.522 1.00 91.56 287 GLU A C 1
ATOM 2331 O O . GLU A 1 287 ? -35.892 -6.954 91.470 1.00 91.56 287 GLU A O 1
ATOM 2336 N N . GLN A 1 288 ? -37.333 -8.310 92.510 1.00 93.00 288 GLN A N 1
ATOM 2337 C CA . GLN A 1 288 ? -37.911 -8.851 91.274 1.00 93.00 288 GLN A CA 1
ATOM 2338 C C . GLN A 1 288 ? -38.716 -7.814 90.483 1.00 93.00 288 GLN A C 1
ATOM 2340 O O . GLN A 1 288 ? -38.624 -7.789 89.257 1.00 93.00 288 GLN A O 1
ATOM 2345 N N . PHE A 1 289 ? -39.503 -6.965 91.149 1.00 94.38 289 PHE A N 1
ATOM 2346 C CA . PHE A 1 289 ? -40.248 -5.892 90.490 1.00 94.38 289 PHE A CA 1
ATOM 2347 C C . PHE A 1 289 ? -39.314 -4.828 89.917 1.00 94.38 289 PHE A C 1
ATOM 2349 O O . PHE A 1 289 ? -39.521 -4.410 88.782 1.00 94.38 289 PHE A O 1
ATOM 2356 N N . GLU A 1 290 ? -38.266 -4.435 90.642 1.00 91.75 290 GLU A N 1
ATOM 2357 C CA . GLU A 1 290 ? -37.252 -3.498 90.147 1.00 91.75 290 GLU A CA 1
ATOM 2358 C C . GLU A 1 290 ? -36.509 -4.083 88.936 1.00 91.75 290 GLU A C 1
ATOM 2360 O O . GLU A 1 290 ? -36.377 -3.411 87.913 1.00 91.75 290 GLU A O 1
ATOM 2365 N N . MET A 1 291 ? -36.121 -5.363 88.987 1.00 90.75 291 MET A N 1
ATOM 2366 C CA . MET A 1 291 ? -35.478 -6.043 87.858 1.00 90.75 291 MET A CA 1
ATOM 2367 C C . MET A 1 291 ? -36.407 -6.147 86.639 1.00 90.75 291 MET A C 1
ATOM 2369 O O . MET A 1 291 ? -35.995 -5.815 85.528 1.00 90.75 291 MET A O 1
ATOM 2373 N N . LYS A 1 292 ? -37.670 -6.549 86.832 1.00 93.25 292 LYS A N 1
ATOM 2374 C CA . LYS A 1 292 ? -38.661 -6.627 85.745 1.00 93.25 292 LYS A CA 1
ATOM 2375 C C . LYS A 1 292 ? -39.010 -5.252 85.181 1.00 93.25 292 LYS A C 1
ATOM 2377 O O . LYS A 1 292 ? -39.157 -5.129 83.972 1.00 93.25 292 LYS A O 1
ATOM 2382 N N . SER A 1 293 ? -39.104 -4.223 86.023 1.00 92.75 293 SER A N 1
ATOM 2383 C CA . SER A 1 293 ? -39.320 -2.844 85.575 1.00 92.75 293 SER A CA 1
ATOM 2384 C C . SER A 1 293 ? -38.147 -2.367 84.723 1.00 92.75 293 SER A C 1
ATOM 2386 O O . SER A 1 293 ? -38.362 -1.840 83.638 1.00 92.75 293 SER A O 1
ATOM 2388 N N . SER A 1 294 ? -36.908 -2.631 85.154 1.00 92.31 294 SER A N 1
ATOM 2389 C CA . SER A 1 294 ? -35.713 -2.298 84.375 1.00 92.31 294 SER A CA 1
ATOM 2390 C C . SER A 1 294 ? -35.657 -3.049 83.041 1.00 92.31 294 SER A C 1
ATOM 2392 O O . SER A 1 294 ? -35.259 -2.465 82.037 1.00 92.31 294 SER A O 1
ATOM 2394 N N . GLN A 1 295 ? -36.046 -4.328 83.009 1.00 90.50 295 GLN A N 1
ATOM 2395 C CA . GLN A 1 295 ? -36.125 -5.110 81.769 1.00 90.50 295 GLN A CA 1
ATOM 2396 C C . GLN A 1 295 ? -37.207 -4.575 80.829 1.00 90.50 295 GLN A C 1
ATOM 2398 O O . GLN A 1 295 ? -36.982 -4.485 79.627 1.00 90.50 295 GLN A O 1
ATOM 2403 N N . LEU A 1 296 ? -38.364 -4.189 81.369 1.00 92.19 296 LEU A N 1
ATOM 2404 C CA . LEU A 1 296 ? -39.460 -3.613 80.596 1.00 92.19 296 LEU A CA 1
ATOM 2405 C C . LEU A 1 296 ? -39.078 -2.247 80.010 1.00 92.19 296 LEU A C 1
ATOM 2407 O O . LEU A 1 296 ? -39.391 -1.966 78.855 1.00 92.19 296 LEU A O 1
ATOM 2411 N N . ASP A 1 297 ? -38.365 -1.418 80.771 1.00 93.56 297 ASP A N 1
ATOM 2412 C CA . ASP A 1 297 ? -37.858 -0.136 80.282 1.00 93.56 297 ASP A CA 1
ATOM 2413 C C . ASP A 1 297 ? -36.775 -0.316 79.212 1.00 93.56 297 ASP A C 1
ATOM 2415 O O . ASP A 1 297 ? -36.753 0.439 78.239 1.00 93.56 297 ASP A O 1
ATOM 2419 N N . GLN A 1 298 ? -35.916 -1.334 79.334 1.00 90.06 298 GLN A N 1
ATOM 2420 C CA . GLN A 1 298 ? -34.955 -1.669 78.283 1.00 90.06 298 GLN A CA 1
ATOM 2421 C C . GLN A 1 298 ? -35.662 -2.173 77.019 1.00 90.06 298 GLN A C 1
ATOM 2423 O O . GLN A 1 298 ? -35.415 -1.647 75.940 1.00 90.06 298 GLN A O 1
ATOM 2428 N N . ALA A 1 299 ? -36.620 -3.093 77.153 1.00 89.88 299 ALA A N 1
ATOM 2429 C CA . ALA A 1 299 ? -37.399 -3.599 76.025 1.00 89.88 299 ALA A CA 1
ATOM 2430 C C . ALA A 1 299 ? -38.177 -2.484 75.305 1.00 89.88 299 ALA A C 1
ATOM 2432 O O . ALA A 1 299 ? -38.289 -2.499 74.083 1.00 89.88 299 ALA A O 1
ATOM 2433 N N . ARG A 1 300 ? -38.686 -1.482 76.038 1.00 92.19 300 ARG A N 1
ATOM 2434 C CA . ARG A 1 300 ? -39.315 -0.292 75.440 1.00 92.19 300 ARG A CA 1
ATOM 2435 C C . ARG A 1 300 ? -38.329 0.544 74.630 1.00 92.19 300 ARG A C 1
ATOM 2437 O O . ARG A 1 300 ? -38.702 1.020 73.562 1.00 92.19 300 ARG A O 1
ATOM 2444 N N . LYS A 1 301 ? -37.101 0.730 75.124 1.00 93.00 301 LYS A N 1
ATOM 2445 C CA . LYS A 1 301 ? -36.047 1.438 74.381 1.00 93.00 301 LYS A CA 1
ATOM 2446 C C . LYS A 1 301 ? -35.674 0.683 73.112 1.00 93.00 301 LYS A C 1
ATOM 2448 O O . LYS A 1 301 ? -35.665 1.294 72.052 1.00 93.00 301 LYS A O 1
ATOM 2453 N N . ASP A 1 302 ? -35.462 -0.625 73.218 1.00 90.19 302 ASP A N 1
ATOM 2454 C CA . ASP A 1 302 ? -35.095 -1.470 72.079 1.00 90.19 302 ASP A CA 1
ATOM 2455 C C . ASP A 1 302 ? -36.217 -1.489 71.021 1.00 90.19 302 ASP A C 1
ATOM 2457 O O . ASP A 1 302 ? -35.970 -1.375 69.822 1.00 90.19 302 ASP A O 1
ATOM 2461 N N . LEU A 1 303 ? -37.484 -1.551 71.451 1.00 92.62 303 LEU A N 1
ATOM 2462 C CA . LEU A 1 303 ? -38.636 -1.486 70.548 1.00 92.62 303 LEU A CA 1
ATOM 2463 C C . LEU A 1 303 ? -38.725 -0.130 69.837 1.00 92.62 303 LEU A C 1
ATOM 2465 O O . LEU A 1 303 ? -39.027 -0.089 68.645 1.00 92.62 303 LEU A O 1
ATOM 2469 N N . PHE A 1 304 ? -38.422 0.966 70.535 1.00 93.44 304 PHE A N 1
ATOM 2470 C CA . PHE A 1 304 ? -38.366 2.295 69.929 1.00 93.44 304 PHE A CA 1
ATOM 2471 C C . PHE A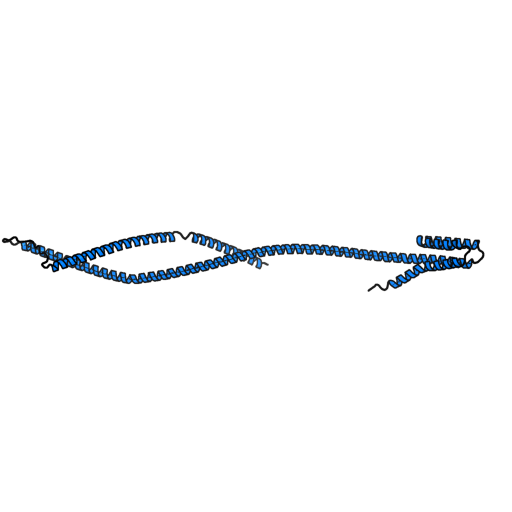 1 304 ? -37.242 2.395 68.886 1.00 93.44 304 PHE A C 1
ATOM 2473 O O . PHE A 1 304 ? -37.492 2.860 67.776 1.00 93.44 304 PHE A O 1
ATOM 2480 N N . THR A 1 305 ? -36.041 1.885 69.186 1.00 89.69 305 THR A N 1
ATOM 2481 C CA . THR A 1 305 ? -34.926 1.877 68.223 1.00 89.69 305 THR A CA 1
ATOM 2482 C C . THR A 1 305 ? -35.233 1.018 67.000 1.00 89.69 305 THR A C 1
ATOM 2484 O O . THR A 1 305 ? -34.999 1.458 65.879 1.00 89.69 305 THR A O 1
ATOM 2487 N N . TYR A 1 306 ? -35.848 -0.157 67.175 1.00 90.62 306 TYR A N 1
ATOM 2488 C CA . TYR A 1 306 ? -36.236 -0.999 66.040 1.00 90.62 306 TYR A CA 1
ATOM 2489 C C . TYR A 1 306 ? -37.330 -0.366 65.177 1.00 90.62 306 TYR A C 1
ATOM 2491 O O . TYR A 1 306 ? -37.326 -0.536 63.960 1.00 90.62 306 TYR A O 1
ATOM 2499 N N . GLN A 1 307 ? -38.266 0.375 65.774 1.00 90.81 307 GLN A N 1
ATOM 2500 C CA . GLN A 1 307 ? -39.266 1.123 65.009 1.00 90.81 307 GLN A CA 1
ATOM 2501 C C . GLN A 1 307 ? -38.634 2.256 64.194 1.00 90.81 307 GLN A C 1
ATOM 2503 O O . GLN A 1 307 ? -39.038 2.478 63.053 1.00 90.81 307 GLN A O 1
ATOM 2508 N N . GLU A 1 308 ? -37.635 2.943 64.746 1.00 90.56 308 GLU A N 1
ATOM 2509 C CA . GLU A 1 308 ? -36.886 3.993 64.050 1.00 90.56 308 GLU A CA 1
ATOM 2510 C C . GLU A 1 308 ? -36.039 3.420 62.897 1.00 90.56 308 GLU A C 1
ATOM 2512 O O . GLU A 1 308 ? -36.089 3.922 61.771 1.00 90.56 308 GLU A O 1
ATOM 2517 N N . GLU A 1 309 ? -35.349 2.299 63.121 1.00 90.69 309 GLU A N 1
ATOM 2518 C CA . GLU A 1 309 ? -34.624 1.558 62.079 1.00 90.69 309 GLU A CA 1
ATOM 2519 C C . GLU A 1 309 ? -35.566 1.048 60.977 1.00 90.69 309 GLU A C 1
ATOM 2521 O O . GLU A 1 309 ? -35.298 1.220 59.788 1.00 90.69 309 GLU A O 1
ATOM 2526 N N . ALA A 1 310 ? -36.719 0.483 61.337 1.00 87.44 310 ALA A N 1
ATOM 2527 C CA . ALA A 1 310 ? -37.705 0.034 60.358 1.00 87.44 310 ALA A CA 1
ATOM 2528 C C . ALA A 1 310 ? -38.277 1.204 59.537 1.00 87.44 310 ALA A C 1
ATOM 2530 O O . ALA A 1 310 ? -38.496 1.067 58.331 1.00 87.44 310 ALA A O 1
ATOM 2531 N N . ALA A 1 311 ? -38.504 2.364 60.162 1.00 89.62 311 ALA A N 1
ATOM 2532 C CA . ALA A 1 311 ? -38.975 3.560 59.470 1.00 89.62 311 ALA A CA 1
ATOM 2533 C C . ALA A 1 311 ? -37.923 4.107 58.493 1.00 89.62 311 ALA A C 1
ATOM 2535 O O . ALA A 1 311 ? -38.260 4.412 57.349 1.00 89.62 311 ALA A O 1
ATOM 2536 N N . THR A 1 312 ? -36.655 4.180 58.907 1.00 89.25 312 THR A N 1
ATOM 2537 C CA . THR A 1 312 ? -35.552 4.632 58.040 1.00 89.25 312 THR A CA 1
ATOM 2538 C C . THR A 1 312 ? -35.316 3.680 56.867 1.00 89.25 312 THR A C 1
ATOM 2540 O O . THR A 1 312 ? -35.195 4.138 55.732 1.00 89.25 312 THR A O 1
ATOM 2543 N N . LEU A 1 313 ? -35.355 2.363 57.093 1.00 87.88 313 LEU A N 1
ATOM 2544 C CA . LEU A 1 313 ? -35.276 1.366 56.020 1.00 87.88 313 LEU A CA 1
ATOM 2545 C C . LEU A 1 313 ? -36.454 1.461 55.049 1.00 87.88 313 LEU A C 1
ATOM 2547 O O . LEU A 1 313 ? -36.265 1.326 53.843 1.00 87.88 313 LEU A O 1
ATOM 2551 N N . LYS A 1 314 ? -37.667 1.724 55.549 1.00 90.88 314 LYS A N 1
ATOM 2552 C CA . LYS A 1 314 ? -38.844 1.918 54.696 1.00 90.88 314 LYS A CA 1
ATOM 2553 C C . LYS A 1 314 ? -38.704 3.158 53.815 1.00 90.88 314 LYS A C 1
ATOM 2555 O O . LYS A 1 314 ? -39.049 3.080 52.641 1.00 90.88 314 LYS A O 1
ATOM 2560 N N . ILE A 1 315 ? -38.170 4.257 54.355 1.00 88.12 315 ILE A N 1
ATOM 2561 C CA . ILE A 1 315 ? -37.863 5.470 53.581 1.00 88.12 315 ILE A CA 1
ATOM 2562 C C . ILE A 1 315 ? -36.826 5.151 52.495 1.00 88.12 315 ILE A C 1
ATOM 2564 O O . ILE A 1 315 ? -37.081 5.422 51.324 1.00 88.12 315 ILE A O 1
ATOM 2568 N N . ALA A 1 316 ? -35.722 4.489 52.851 1.00 82.69 316 ALA A N 1
ATOM 2569 C CA . ALA A 1 316 ? -34.675 4.112 51.900 1.00 82.69 316 ALA A CA 1
ATOM 2570 C C . ALA A 1 316 ? -35.187 3.174 50.789 1.00 82.69 316 ALA A C 1
ATOM 2572 O O . ALA A 1 316 ? -34.826 3.343 49.626 1.00 82.69 316 ALA A O 1
ATOM 2573 N N . LEU A 1 317 ? -36.058 2.214 51.121 1.00 82.94 317 LEU A N 1
ATOM 2574 C CA . LEU A 1 317 ? -36.723 1.352 50.137 1.00 82.94 317 LEU A CA 1
ATOM 2575 C C . LEU A 1 317 ? -37.630 2.156 49.205 1.00 82.94 317 LEU A C 1
ATOM 2577 O O . LEU A 1 317 ? -37.555 1.973 47.994 1.00 82.94 317 LEU A O 1
ATOM 2581 N N . THR A 1 318 ? -38.443 3.071 49.740 1.00 84.12 318 THR A N 1
ATOM 2582 C CA . THR A 1 318 ? -39.296 3.922 48.898 1.00 84.12 318 THR A CA 1
ATOM 2583 C C . THR A 1 318 ? -38.489 4.854 47.999 1.00 84.12 318 THR A C 1
ATOM 2585 O O . THR A 1 318 ? -38.882 5.061 46.856 1.00 84.12 318 THR A O 1
ATOM 2588 N N . GLU A 1 319 ? -37.345 5.370 48.457 1.00 81.06 319 GLU A N 1
ATOM 2589 C CA . GLU A 1 319 ? -36.427 6.152 47.619 1.00 81.06 319 GLU A CA 1
ATOM 2590 C C . GLU A 1 319 ? -35.857 5.290 46.483 1.00 81.06 319 GLU A C 1
ATOM 2592 O O . GLU A 1 319 ? -35.918 5.702 45.323 1.00 81.06 319 GLU A O 1
ATOM 2597 N N . LEU A 1 320 ? -35.420 4.059 46.786 1.00 78.19 320 LEU A N 1
ATOM 2598 C CA . LEU A 1 320 ? -34.929 3.098 45.791 1.00 78.19 320 LEU A CA 1
ATOM 2599 C C . LEU A 1 320 ? -35.993 2.684 44.760 1.00 78.19 320 LEU A C 1
ATOM 2601 O O . LEU A 1 320 ? -35.662 2.453 43.599 1.00 78.19 320 LEU A O 1
ATOM 2605 N N . GLU A 1 321 ? -37.255 2.550 45.175 1.00 79.12 321 GLU A N 1
ATOM 2606 C CA . GLU A 1 321 ? -38.368 2.190 44.287 1.00 79.12 321 GLU A CA 1
ATOM 2607 C C . GLU A 1 321 ? -38.866 3.381 43.454 1.00 79.12 321 GLU A C 1
ATOM 2609 O O . GLU A 1 321 ? -39.320 3.196 42.324 1.00 79.12 321 GLU A O 1
ATOM 2614 N N . SER A 1 322 ? -38.793 4.601 43.995 1.00 75.25 322 SER A N 1
ATOM 2615 C CA . SER A 1 322 ? -39.328 5.802 43.341 1.00 75.25 322 SER A CA 1
ATOM 2616 C C . SER A 1 322 ? -38.452 6.333 42.204 1.00 75.25 322 SER A C 1
ATOM 2618 O O . SER A 1 322 ? -38.971 6.966 41.280 1.00 75.25 322 SER A O 1
ATOM 2620 N N . GLU A 1 323 ? -37.152 6.028 42.207 1.00 63.75 323 GLU A N 1
ATOM 2621 C CA . GLU A 1 323 ? -36.235 6.438 41.148 1.00 63.75 323 GLU A CA 1
ATOM 2622 C C . GLU A 1 323 ? -35.489 5.231 40.562 1.00 63.75 323 GLU A C 1
ATOM 2624 O O . GLU A 1 323 ? -34.539 4.734 41.169 1.00 63.75 323 GLU A O 1
ATOM 2629 N N . PRO A 1 324 ? -35.837 4.764 39.342 1.00 60.62 324 PRO A N 1
ATOM 2630 C CA . PRO A 1 324 ? -34.918 3.908 38.613 1.00 60.62 324 PRO A CA 1
ATOM 2631 C C . PRO A 1 324 ? -33.636 4.711 38.434 1.00 60.62 324 PRO A C 1
ATOM 2633 O O . PRO A 1 324 ? -33.694 5.817 37.881 1.00 60.62 324 PRO A O 1
ATOM 2636 N N . ALA A 1 325 ? -32.529 4.165 38.951 1.00 68.25 325 ALA A N 1
ATOM 2637 C CA . ALA A 1 325 ? -31.244 4.847 39.027 1.00 68.25 325 ALA A CA 1
ATOM 2638 C C . ALA A 1 325 ? -30.991 5.631 37.727 1.00 68.25 325 ALA A C 1
ATOM 2640 O O . ALA A 1 325 ? -31.191 5.075 36.641 1.00 68.25 325 ALA A O 1
ATOM 2641 N N . PRO A 1 326 ? -30.581 6.908 37.789 1.00 71.25 326 PRO A N 1
ATOM 2642 C CA . PRO A 1 326 ? -30.361 7.715 36.588 1.00 71.25 326 PRO A CA 1
ATOM 2643 C C . PRO A 1 326 ? -29.405 7.019 35.606 1.00 71.25 326 PRO A C 1
ATOM 2645 O O . PRO A 1 326 ? -29.590 7.105 34.397 1.00 71.25 326 PRO A O 1
ATOM 2648 N N . GLU A 1 327 ? -28.470 6.225 36.128 1.00 73.56 327 GLU A N 1
ATOM 2649 C CA . GLU A 1 327 ? -27.579 5.346 35.369 1.00 73.56 327 GLU A CA 1
ATOM 2650 C C . GLU A 1 327 ? -28.322 4.267 34.566 1.00 73.56 327 GLU A C 1
ATOM 2652 O O . GLU A 1 327 ? -27.989 4.033 33.410 1.00 73.56 327 GLU A O 1
ATOM 2657 N N . LEU A 1 328 ? -29.368 3.647 35.126 1.00 73.50 328 LEU A N 1
ATOM 2658 C CA . LEU A 1 328 ? -30.212 2.673 34.425 1.00 73.50 328 LEU A CA 1
ATOM 2659 C C . LEU A 1 328 ? -30.991 3.325 33.281 1.00 73.50 328 LEU A C 1
ATOM 2661 O O . LEU A 1 328 ? -31.105 2.712 32.226 1.00 73.50 328 LEU A O 1
ATOM 2665 N N . LYS A 1 329 ? -31.477 4.564 33.455 1.00 78.38 329 LYS A N 1
ATOM 2666 C CA . LYS A 1 329 ? -32.132 5.318 32.369 1.00 78.38 329 LYS A CA 1
ATOM 2667 C C . LYS A 1 329 ? -31.158 5.680 31.247 1.00 78.38 329 LYS A C 1
ATOM 2669 O O . LYS A 1 329 ? -31.524 5.602 30.078 1.00 78.38 329 LYS A O 1
ATOM 2674 N N . VAL A 1 330 ? -29.933 6.077 31.592 1.00 80.44 330 VAL A N 1
ATOM 2675 C CA . VAL A 1 330 ? -28.887 6.366 30.599 1.00 80.44 330 VAL A CA 1
ATOM 2676 C C . VAL A 1 330 ? -28.499 5.086 29.861 1.00 80.44 330 VAL A C 1
ATOM 2678 O O . VAL A 1 330 ? -28.476 5.077 28.636 1.00 80.44 330 VAL A O 1
ATOM 2681 N N . LEU A 1 331 ? -28.304 3.976 30.578 1.00 80.88 331 LEU A N 1
ATOM 2682 C CA . LEU A 1 331 ? -27.973 2.681 29.983 1.00 80.88 331 LEU A CA 1
ATOM 2683 C C . LEU A 1 331 ? -29.094 2.126 29.095 1.00 80.88 331 LEU A C 1
ATOM 2685 O O . LEU A 1 331 ? -28.797 1.543 28.053 1.00 80.88 331 LEU A O 1
ATOM 2689 N N . THR A 1 332 ? -30.372 2.295 29.458 1.00 83.25 332 THR A N 1
ATOM 2690 C CA . THR A 1 332 ? -31.480 1.889 28.576 1.00 83.25 332 THR A CA 1
ATOM 2691 C C . THR A 1 332 ? -31.546 2.750 27.320 1.00 83.25 332 THR A C 1
ATOM 2693 O O . THR A 1 332 ? -31.718 2.198 26.237 1.00 83.25 332 THR A O 1
ATOM 2696 N N . GLN A 1 333 ? -31.321 4.064 27.422 1.00 87.25 333 GLN A N 1
ATOM 2697 C CA . GLN A 1 333 ? -31.235 4.947 26.251 1.00 87.25 333 GLN A CA 1
ATOM 2698 C C . GLN A 1 333 ? -30.037 4.614 25.351 1.00 87.25 333 GLN A C 1
ATOM 27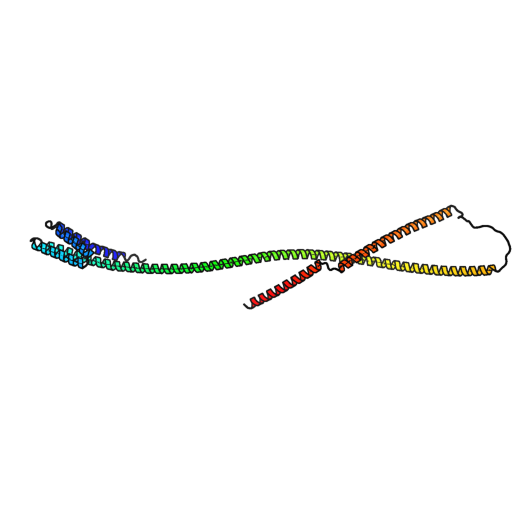00 O O . GLN A 1 333 ? -30.166 4.587 24.126 1.00 87.25 333 GLN A O 1
ATOM 2705 N N . GLU A 1 334 ? -28.874 4.323 25.935 1.00 89.31 334 GLU A N 1
ATOM 2706 C CA . GLU A 1 334 ? -27.693 3.890 25.187 1.00 89.31 334 GLU A CA 1
ATOM 2707 C C . GLU A 1 334 ? -27.947 2.557 24.477 1.00 89.31 334 GLU A C 1
ATOM 2709 O O . GLU A 1 334 ? -27.654 2.443 23.285 1.00 89.31 334 GLU A O 1
ATOM 2714 N N . LEU A 1 335 ? -28.561 1.582 25.157 1.00 87.94 335 LEU A N 1
ATOM 2715 C CA . LEU A 1 335 ? -28.955 0.305 24.557 1.00 87.94 335 LEU A CA 1
ATOM 2716 C C . LEU A 1 335 ? -29.940 0.492 23.400 1.00 87.94 335 LEU A C 1
ATOM 2718 O O . LEU A 1 335 ? -29.716 -0.080 22.336 1.00 87.94 335 LEU A O 1
ATOM 2722 N N . GLU A 1 336 ? -30.983 1.309 23.561 1.00 91.44 336 GLU A N 1
ATOM 2723 C CA . GLU A 1 336 ? -31.927 1.625 22.478 1.00 91.44 336 GLU A CA 1
ATOM 2724 C C . GLU A 1 336 ? -31.217 2.270 21.278 1.00 91.44 336 GLU A C 1
ATOM 2726 O O . GLU A 1 336 ? -31.478 1.910 20.128 1.00 91.44 336 GLU A O 1
ATOM 2731 N N . SER A 1 337 ? -30.265 3.174 21.528 1.00 91.75 337 SER A N 1
ATOM 2732 C CA . SER A 1 337 ? -29.482 3.805 20.462 1.00 91.75 337 SER A CA 1
ATOM 2733 C C . SER A 1 337 ? -28.567 2.817 19.727 1.00 91.75 337 SER A C 1
ATOM 2735 O O . SER A 1 337 ? -28.391 2.929 18.513 1.00 91.75 337 SER A O 1
ATOM 2737 N N . LEU A 1 338 ? -28.002 1.837 20.442 1.00 90.81 338 LEU A N 1
ATOM 2738 C CA . LEU A 1 338 ? -27.152 0.795 19.867 1.00 90.81 338 LEU A CA 1
ATOM 2739 C C . LEU A 1 338 ? -27.969 -0.201 19.045 1.00 90.81 338 LEU A C 1
ATOM 2741 O O . LEU A 1 338 ? -27.559 -0.521 17.934 1.00 90.81 338 LEU A O 1
ATOM 2745 N N . TYR A 1 339 ? -29.138 -0.629 19.532 1.00 91.56 339 TYR A N 1
ATOM 2746 C CA . TYR A 1 339 ? -30.043 -1.485 18.759 1.00 91.56 339 TYR A CA 1
ATOM 2747 C C . TYR A 1 339 ? -30.458 -0.829 17.445 1.00 91.56 339 TYR A C 1
ATOM 2749 O O . TYR A 1 339 ? -30.432 -1.480 16.406 1.00 91.56 339 TYR A O 1
ATOM 2757 N N . LYS A 1 340 ? -30.756 0.475 17.464 1.00 93.38 340 LYS A N 1
ATOM 2758 C CA . LYS A 1 340 ? -31.091 1.214 16.244 1.00 93.38 340 LYS A CA 1
ATOM 2759 C C . LYS A 1 340 ? -29.933 1.256 15.241 1.00 93.38 340 LYS A C 1
ATOM 2761 O O . LYS A 1 340 ? -30.154 1.072 14.053 1.00 93.38 340 LYS A O 1
ATOM 2766 N N . LYS A 1 341 ? -28.695 1.454 15.710 1.00 92.56 341 LYS A N 1
ATOM 2767 C CA . LYS A 1 341 ? -27.507 1.424 14.837 1.00 92.56 341 LYS A CA 1
ATOM 2768 C C . LYS A 1 341 ? -27.262 0.047 14.222 1.00 92.56 341 LYS A C 1
ATOM 2770 O O . LYS A 1 341 ? -26.831 -0.016 13.078 1.00 92.56 341 LYS A O 1
ATOM 2775 N N . ILE A 1 342 ? -27.504 -1.026 14.978 1.00 90.62 342 ILE A N 1
ATOM 2776 C CA . ILE A 1 342 ? -27.386 -2.399 14.470 1.00 90.62 342 ILE A CA 1
ATOM 2777 C C . ILE A 1 342 ? -28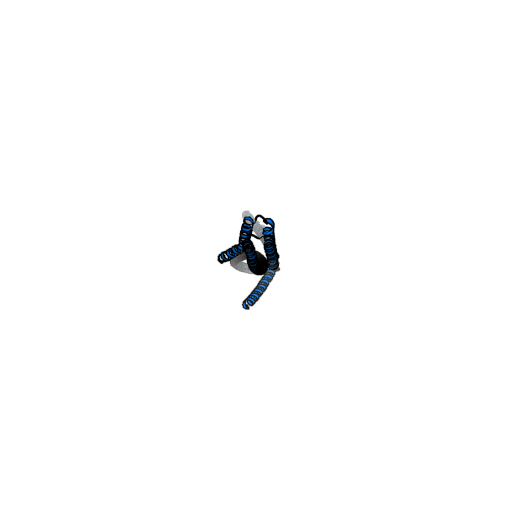.428 -2.636 13.372 1.00 90.62 342 ILE A C 1
ATOM 2779 O O . ILE A 1 342 ? -28.058 -3.096 12.300 1.00 90.62 342 ILE A O 1
ATOM 2783 N N . ASP A 1 343 ? -29.684 -2.239 13.593 1.00 94.88 343 ASP A N 1
ATOM 2784 C CA . ASP A 1 343 ? -30.760 -2.354 12.594 1.00 94.88 343 ASP A CA 1
ATOM 2785 C C . ASP A 1 343 ? -30.444 -1.558 11.310 1.00 94.88 343 ASP A C 1
ATOM 2787 O O . ASP A 1 343 ? -30.571 -2.071 10.198 1.00 94.88 343 ASP A O 1
ATOM 2791 N N . ASP A 1 344 ? -29.923 -0.331 11.445 1.00 93.88 344 ASP A N 1
ATOM 2792 C CA . ASP A 1 344 ? -29.486 0.485 10.302 1.00 93.88 344 ASP A CA 1
ATOM 2793 C C . ASP A 1 344 ? -28.347 -0.199 9.506 1.00 93.88 344 ASP A C 1
ATOM 2795 O O . ASP A 1 344 ? -28.341 -0.167 8.271 1.00 93.88 344 ASP A O 1
ATOM 2799 N N . GLN A 1 345 ? -27.394 -0.841 10.196 1.00 93.81 345 GLN A N 1
ATOM 2800 C CA . GLN A 1 345 ? -26.289 -1.580 9.570 1.00 93.81 345 GLN A CA 1
ATOM 2801 C C . GLN A 1 345 ? -26.756 -2.875 8.896 1.00 93.81 345 GLN A C 1
ATOM 2803 O O . GLN A 1 345 ? -26.289 -3.187 7.801 1.00 93.81 345 GLN A O 1
ATOM 2808 N N . GLU A 1 346 ? -27.682 -3.617 9.504 1.00 94.38 346 GLU A N 1
ATOM 2809 C CA . GLU A 1 346 ? -28.276 -4.820 8.908 1.00 94.38 346 GLU A CA 1
ATOM 2810 C C . GLU A 1 346 ? -29.011 -4.480 7.603 1.00 94.38 346 GLU A C 1
ATOM 2812 O O . GLU A 1 346 ? -28.812 -5.153 6.589 1.00 94.38 346 GLU A O 1
ATOM 2817 N N . GLN A 1 347 ? -29.758 -3.371 7.573 1.00 95.12 347 GLN A N 1
ATOM 2818 C CA . GLN A 1 347 ? -30.405 -2.879 6.352 1.00 95.12 347 GLN A CA 1
ATOM 2819 C C . GLN A 1 347 ? -29.403 -2.429 5.275 1.00 95.12 347 GLN A C 1
ATOM 2821 O O . GLN A 1 347 ? -29.681 -2.542 4.078 1.00 95.12 347 GLN A O 1
ATOM 2826 N N . GLU A 1 348 ? -28.249 -1.876 5.659 1.00 93.94 348 GLU A N 1
ATOM 2827 C CA . GLU A 1 348 ? -27.190 -1.512 4.711 1.00 93.94 348 GLU A CA 1
ATOM 2828 C C . GLU A 1 348 ? -26.524 -2.757 4.109 1.00 93.94 348 GLU A C 1
ATOM 2830 O O . GLU A 1 348 ? -26.336 -2.821 2.892 1.00 93.94 348 GLU A O 1
ATOM 2835 N N . ILE A 1 349 ? -26.250 -3.773 4.932 1.00 92.19 349 ILE A N 1
ATOM 2836 C CA . ILE A 1 349 ? -25.738 -5.071 4.476 1.00 92.19 349 ILE A CA 1
ATOM 2837 C C . ILE A 1 349 ? -26.730 -5.720 3.507 1.00 92.19 349 ILE A C 1
ATOM 2839 O O . ILE A 1 349 ? -26.322 -6.136 2.425 1.00 92.19 349 ILE A O 1
ATOM 2843 N N . GLU A 1 350 ? -28.027 -5.736 3.824 1.00 95.56 350 GLU A N 1
ATOM 2844 C CA . GLU A 1 350 ? -29.057 -6.304 2.943 1.00 95.56 350 GLU A CA 1
ATOM 2845 C C . GLU A 1 350 ? -29.102 -5.596 1.574 1.00 95.56 350 GLU A C 1
ATOM 2847 O O . GLU A 1 350 ? -29.196 -6.245 0.527 1.00 95.56 350 GLU A O 1
ATOM 2852 N N . LYS A 1 351 ? -28.950 -4.263 1.547 1.00 94.44 351 LYS A N 1
ATOM 2853 C CA . LYS A 1 351 ? -28.848 -3.489 0.296 1.00 94.44 351 LYS A CA 1
ATOM 2854 C C . LYS A 1 351 ? -27.595 -3.840 -0.505 1.00 94.44 351 LYS A C 1
ATOM 2856 O O . LYS A 1 351 ? -27.675 -3.962 -1.727 1.00 94.44 351 LYS A O 1
ATOM 2861 N N . LEU A 1 352 ? -26.449 -3.992 0.157 1.00 92.69 352 LEU A N 1
ATOM 2862 C CA . LEU A 1 352 ? -25.197 -4.374 -0.499 1.00 92.69 35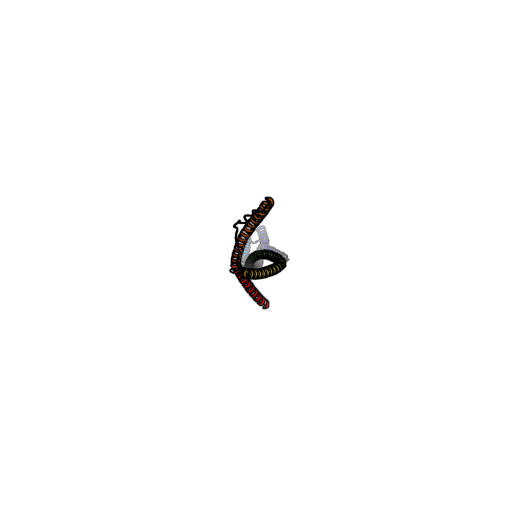2 LEU A CA 1
ATOM 2863 C C . LEU A 1 352 ? -25.269 -5.804 -1.050 1.00 92.69 352 LEU A C 1
ATOM 2865 O O . LEU A 1 352 ? -24.857 -6.040 -2.184 1.00 92.69 352 LEU A O 1
ATOM 2869 N N . GLU A 1 353 ? -25.856 -6.743 -0.308 1.00 92.50 353 GLU A N 1
ATOM 2870 C CA . GLU A 1 353 ? -26.093 -8.109 -0.783 1.00 92.50 353 GLU A CA 1
ATOM 2871 C C . GLU A 1 353 ? -27.034 -8.153 -1.993 1.00 92.50 353 GLU A C 1
ATOM 2873 O O . GLU A 1 353 ? -26.835 -8.964 -2.901 1.00 92.50 353 GLU A O 1
ATOM 2878 N N . ALA A 1 354 ? -28.049 -7.284 -2.033 1.00 93.56 354 ALA A N 1
ATOM 2879 C CA . ALA A 1 354 ? -28.943 -7.167 -3.180 1.00 93.56 354 ALA A CA 1
ATOM 2880 C C . ALA A 1 354 ? -28.213 -6.661 -4.436 1.00 93.56 354 ALA A C 1
ATOM 2882 O O . ALA A 1 354 ? -28.466 -7.177 -5.524 1.00 93.56 354 ALA A O 1
ATOM 2883 N N . LEU A 1 355 ? -27.284 -5.707 -4.292 1.00 92.62 355 LEU A N 1
ATOM 2884 C CA . LEU A 1 355 ? -26.460 -5.212 -5.402 1.00 92.62 355 LEU A CA 1
ATOM 2885 C C . LEU A 1 355 ? -25.507 -6.291 -5.931 1.00 92.62 355 LEU A C 1
ATOM 2887 O O . LEU A 1 355 ? -25.428 -6.485 -7.137 1.00 92.62 355 LEU A O 1
ATOM 2891 N N . VAL A 1 356 ? -24.856 -7.049 -5.042 1.00 92.12 356 VAL A N 1
ATOM 2892 C CA . VAL A 1 356 ? -23.948 -8.145 -5.435 1.00 92.12 356 VAL A CA 1
ATOM 2893 C C . VAL A 1 356 ? -24.681 -9.273 -6.170 1.00 92.12 356 VAL A C 1
ATOM 2895 O O . VAL A 1 356 ? -24.080 -9.947 -6.994 1.00 92.12 356 VAL A O 1
ATOM 2898 N N . LYS A 1 357 ? -25.972 -9.496 -5.895 1.00 90.00 357 LYS A N 1
ATOM 2899 C CA . LYS A 1 357 ? -26.788 -10.500 -6.605 1.00 90.00 357 LYS A CA 1
ATOM 2900 C C . LYS A 1 357 ? -27.279 -10.044 -7.986 1.00 90.00 357 LYS A C 1
ATOM 2902 O O . LYS A 1 357 ? -27.850 -10.865 -8.702 1.00 90.00 357 LYS A O 1
ATOM 2907 N N . MET A 1 358 ? -27.154 -8.758 -8.319 1.00 79.88 358 MET A N 1
ATOM 2908 C CA . MET A 1 358 ? -27.592 -8.204 -9.607 1.00 79.88 358 MET A CA 1
ATOM 2909 C C . MET A 1 358 ? -26.486 -8.168 -10.671 1.00 79.88 358 MET A C 1
ATOM 2911 O O . MET A 1 358 ? -26.827 -8.120 -11.854 1.00 79.88 358 MET A O 1
ATOM 2915 N N . ASP A 1 359 ? -25.219 -8.214 -10.257 1.00 64.88 359 ASP A N 1
ATOM 2916 C CA . ASP A 1 359 ? -24.049 -8.418 -11.125 1.00 64.88 359 ASP A CA 1
ATOM 2917 C C . ASP A 1 359 ? -23.767 -9.918 -11.329 1.00 64.88 359 ASP A C 1
ATOM 2919 O O . ASP A 1 359 ? -23.328 -10.290 -12.446 1.00 64.88 359 ASP A O 1
#